Protein AF-T0ZG13-F1 (afdb_monomer)

Sequence (197 aa):
MYISGLGYWKVLVNGHAVGPGVLYSTMYDYSKAVPYQSFDVTSLLRKGKRNVVSIALGNGWYNIMERDVWGFQNAFWRAWPRARMNLRLQTPGGKTKWLVTNNTWQAADGPRLADGVYNGEVYDAALKIHGWNNPDRAMASLAHAKIVKAPPGRLTSQLMPPCEVVQRLAPVSITEPQPHVFVVKFPQNMSGWVTLT

Solvent-accessible surface area (backbone atoms only — not comparable to full-atom values): 12230 Å² total; per-residue (Å²): 61,38,41,27,45,45,9,20,40,50,46,28,36,52,62,40,71,62,73,83,52,47,72,40,41,74,82,68,63,39,62,61,40,34,59,27,48,76,45,91,53,72,91,56,57,54,86,99,52,74,73,32,77,32,76,50,73,38,25,32,67,38,35,40,81,57,93,51,98,85,44,53,53,72,38,90,66,45,48,81,56,49,73,48,40,43,33,74,43,74,44,97,86,70,53,73,48,75,53,63,70,53,58,87,40,68,44,76,89,56,27,62,78,43,59,38,86,87,81,45,74,43,74,44,79,88,50,56,70,63,36,68,36,36,50,90,40,80,52,81,90,59,51,61,32,80,87,74,86,78,56,78,19,46,82,39,78,59,83,72,79,71,50,60,89,87,77,86,81,72,69,75,46,75,47,66,92,44,95,96,42,76,49,76,39,58,91,62,92,83,88,87,82,86,87,87,132

pLDDT: mean 94.45, std 3.73, range [80.44, 98.5]

Organism: NCBI:txid410659

Nearest PDB structures (foldseek):
  6i60-assembly1_A  TM=9.489E-01  e=2.576E-11  Dictyoglomus thermophilum H-6-12
  6i60-assembly2_B  TM=9.294E-01  e=1.703E-11  Dictyoglomus thermophilum H-6-12
  3w5n-assembly1_A  TM=9.005E-01  e=1.924E-10  Streptomyces avermitilis MA-4680 = NBRC 14893
  6gsz-assembly1_A  TM=8.372E-01  e=2.462E-07  Aspergillus terreus

Secondary structure (DSSP, 8-state):
-EEEEESEEEEEETTEESSS-BSB-----TTTEEEEEE---GGG--TTS---EEEEEE-TTTS--S--TT-GGG-TT--S-EEEEEEEEE-TTS-EEEEE-STTSEE---SEEEEETTTEEEE-GGG--TTTT-TTS----PEEPPP-PPPSSEEEE--SPPB--------SEEEEEETTEEEEE-SS--SS-----

Mean predicted aligned error: 3.93 Å

Structure (mmCIF, N/CA/C/O backbone):
data_AF-T0ZG13-F1
#
_entry.id   AF-T0ZG13-F1
#
loop_
_atom_site.group_PDB
_atom_site.id
_atom_site.type_symbol
_atom_site.label_atom_id
_atom_site.label_alt_id
_atom_site.label_comp_id
_atom_site.label_asym_id
_atom_site.label_entity_id
_atom_site.label_seq_id
_atom_site.pdbx_PDB_ins_code
_atom_site.Cartn_x
_atom_site.Cartn_y
_atom_site.Cartn_z
_atom_site.occupancy
_atom_site.B_iso_or_equiv
_atom_site.auth_seq_id
_atom_site.auth_comp_id
_atom_site.auth_asym_id
_atom_site.auth_atom_id
_atom_site.pdbx_PDB_model_num
ATOM 1 N N . MET A 1 1 ? -11.496 7.695 7.665 1.00 97.69 1 MET A N 1
ATOM 2 C CA . MET A 1 1 ? -10.378 6.816 8.073 1.00 97.69 1 MET A CA 1
ATOM 3 C C . MET A 1 1 ? -9.111 7.644 8.109 1.00 97.69 1 MET A C 1
ATOM 5 O O . MET A 1 1 ? -8.906 8.389 7.169 1.00 97.69 1 MET A O 1
ATOM 9 N N . TYR A 1 2 ? -8.289 7.515 9.146 1.00 97.75 2 TYR A N 1
ATOM 10 C CA . TYR A 1 2 ? -6.952 8.107 9.233 1.00 97.75 2 TYR A CA 1
ATOM 11 C C . TYR A 1 2 ? -5.943 6.972 9.358 1.00 97.75 2 TYR A C 1
ATOM 13 O O . TYR A 1 2 ? -6.113 6.129 10.237 1.00 97.75 2 TYR A O 1
ATOM 21 N N . ILE A 1 3 ? -4.930 6.918 8.498 1.00 97.50 3 ILE A N 1
ATOM 22 C CA . ILE A 1 3 ? -3.961 5.820 8.476 1.00 97.50 3 ILE A CA 1
ATOM 23 C C . ILE A 1 3 ? -2.544 6.334 8.243 1.00 97.50 3 ILE A C 1
ATOM 25 O O . ILE A 1 3 ? -2.307 7.191 7.397 1.00 97.50 3 ILE A O 1
ATOM 29 N N . SER A 1 4 ? -1.607 5.781 9.004 1.00 96.94 4 SER A N 1
ATOM 30 C CA . SER A 1 4 ? -0.170 5.914 8.806 1.00 96.94 4 SER A CA 1
ATOM 31 C C . SER A 1 4 ? 0.427 4.513 8.792 1.00 96.94 4 SER A C 1
ATOM 33 O O . SER A 1 4 ? 0.433 3.835 9.820 1.00 96.94 4 SER A O 1
ATOM 35 N N . GLY A 1 5 ? 0.860 4.052 7.621 1.00 96.06 5 GLY A N 1
ATOM 36 C CA . GLY A 1 5 ? 1.714 2.876 7.491 1.00 96.06 5 GLY A CA 1
ATOM 37 C C . GLY A 1 5 ? 3.155 3.328 7.292 1.00 96.06 5 GLY A C 1
ATOM 38 O O . GLY A 1 5 ? 3.415 4.202 6.466 1.00 96.06 5 GLY A O 1
ATOM 39 N N . LEU A 1 6 ? 4.078 2.763 8.064 1.00 95.94 6 LEU A N 1
ATOM 40 C CA . LEU A 1 6 ? 5.503 3.036 7.936 1.00 95.94 6 LEU A CA 1
ATOM 41 C C . LEU A 1 6 ? 6.124 1.961 7.058 1.00 95.94 6 LEU A C 1
ATOM 43 O O . LEU A 1 6 ? 6.105 0.780 7.413 1.00 95.94 6 LEU A O 1
ATOM 47 N N . GLY A 1 7 ? 6.628 2.414 5.916 1.00 94.69 7 GLY A N 1
ATOM 48 C CA . GLY A 1 7 ? 7.002 1.598 4.773 1.00 94.69 7 GLY A CA 1
ATOM 49 C C . GLY A 1 7 ? 6.020 1.827 3.636 1.00 94.69 7 GLY A C 1
ATOM 50 O O . GLY A 1 7 ? 5.410 2.900 3.540 1.00 94.69 7 GLY A O 1
ATOM 51 N N . TYR A 1 8 ? 5.850 0.812 2.793 1.00 95.31 8 TYR A N 1
ATOM 52 C CA . TYR A 1 8 ? 4.721 0.796 1.877 1.00 95.31 8 TYR A CA 1
ATOM 53 C C . TYR A 1 8 ? 3.498 0.161 2.528 1.00 95.31 8 TYR A C 1
ATOM 55 O O . TYR A 1 8 ? 3.615 -0.718 3.378 1.00 95.31 8 TYR A O 1
ATOM 63 N N . TRP A 1 9 ? 2.305 0.617 2.167 1.00 95.94 9 TRP A N 1
ATOM 64 C CA . TRP A 1 9 ? 1.068 0.106 2.723 1.00 95.94 9 TRP A CA 1
ATOM 65 C C . TRP A 1 9 ? -0.093 0.190 1.740 1.00 95.94 9 TRP A C 1
ATOM 67 O O . TRP A 1 9 ? -0.165 1.052 0.864 1.00 95.94 9 TRP A O 1
ATOM 77 N N . LYS A 1 10 ? -1.043 -0.726 1.923 1.00 96.31 10 LYS A N 1
ATOM 78 C CA . LYS A 1 10 ? -2.338 -0.726 1.245 1.00 96.31 10 LYS A CA 1
ATOM 79 C C . LYS A 1 10 ? -3.414 -1.095 2.249 1.00 96.31 10 LYS A C 1
ATOM 81 O O . LYS A 1 10 ? -3.320 -2.136 2.893 1.00 96.31 10 LYS A O 1
ATOM 86 N N . VAL A 1 11 ? -4.443 -0.263 2.368 1.00 97.62 11 VAL A N 1
ATOM 87 C CA . VAL A 1 11 ? -5.611 -0.565 3.202 1.00 97.62 11 VAL A CA 1
ATOM 88 C C . VAL A 1 11 ? -6.805 -0.915 2.331 1.00 97.62 11 VAL A C 1
ATOM 90 O O . VAL A 1 11 ? -7.043 -0.295 1.293 1.00 97.62 11 VAL A O 1
ATOM 93 N N . LEU A 1 12 ? -7.532 -1.946 2.748 1.00 98.12 12 LEU A N 1
ATOM 94 C CA . LEU A 1 12 ? -8.761 -2.387 2.116 1.00 98.12 12 LEU A CA 1
ATOM 95 C C . LEU A 1 12 ? -9.910 -2.342 3.117 1.00 98.12 12 LEU A C 1
ATOM 97 O O . LEU A 1 12 ? -9.740 -2.689 4.286 1.00 98.12 12 LEU A O 1
ATOM 101 N N . VAL A 1 13 ? -11.089 -1.967 2.635 1.00 98.31 13 VAL A N 1
ATOM 102 C CA . VAL A 1 13 ? -12.357 -2.097 3.354 1.00 98.31 13 VAL A CA 1
ATOM 103 C C . VAL A 1 13 ? -13.244 -3.019 2.535 1.00 98.31 13 VAL A C 1
ATOM 105 O O . VAL A 1 13 ? -13.557 -2.730 1.383 1.00 98.31 13 VAL A O 1
ATOM 108 N N . ASN A 1 14 ? -13.621 -4.153 3.119 1.00 97.50 14 ASN A N 1
ATOM 109 C CA . ASN A 1 14 ? -14.440 -5.178 2.471 1.00 97.50 14 ASN A CA 1
ATOM 110 C C . ASN A 1 14 ? -13.905 -5.629 1.095 1.00 97.50 14 ASN A C 1
ATOM 112 O O . ASN A 1 14 ? -14.681 -5.876 0.177 1.00 97.50 14 ASN A O 1
ATOM 116 N N . GLY A 1 15 ? -12.579 -5.699 0.947 1.00 96.75 15 GLY A N 1
ATOM 117 C CA . GLY A 1 15 ? -11.904 -6.123 -0.284 1.00 96.75 15 GLY A CA 1
ATOM 118 C C . GLY A 1 15 ? -11.647 -4.995 -1.285 1.00 96.75 15 GLY A C 1
ATOM 119 O O . GLY A 1 15 ? -10.880 -5.187 -2.225 1.00 96.75 15 GLY A O 1
ATOM 120 N N . HIS A 1 16 ? -12.207 -3.806 -1.059 1.00 97.50 16 HIS A N 1
ATOM 121 C CA . HI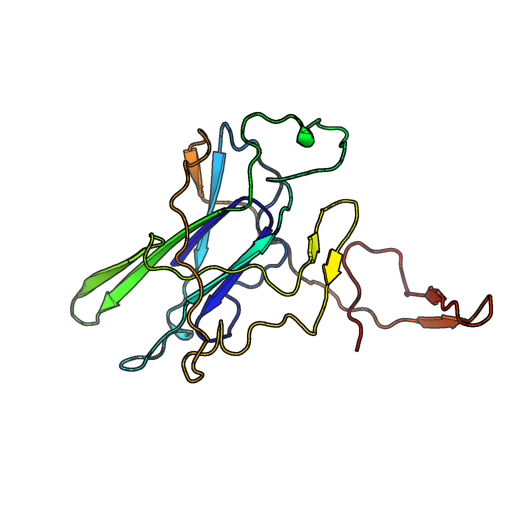S A 1 16 ? -11.990 -2.634 -1.900 1.00 97.50 16 HIS A CA 1
ATOM 122 C C . HIS A 1 16 ? -10.816 -1.811 -1.375 1.00 97.50 16 HIS A C 1
ATOM 124 O O . HIS A 1 16 ? -10.745 -1.523 -0.181 1.00 97.50 16 HIS A O 1
ATOM 130 N N . ALA A 1 17 ? -9.893 -1.435 -2.261 1.00 96.69 17 ALA A N 1
ATOM 131 C CA . ALA A 1 17 ? -8.792 -0.545 -1.908 1.00 96.69 17 ALA A CA 1
ATOM 132 C C . ALA A 1 17 ? -9.327 0.832 -1.487 1.00 96.69 17 ALA A C 1
ATOM 134 O O . ALA A 1 17 ? -10.284 1.341 -2.069 1.00 96.69 17 ALA A O 1
ATOM 135 N N . VAL A 1 18 ? -8.706 1.421 -0.469 1.00 97.19 18 VAL A N 1
ATOM 136 C CA . VAL A 1 18 ? -9.013 2.779 -0.016 1.00 97.19 18 VAL A CA 1
ATOM 137 C C . VAL A 1 18 ? -8.046 3.759 -0.670 1.00 97.19 18 VAL A C 1
ATOM 139 O O . VAL A 1 18 ? -6.832 3.595 -0.558 1.00 97.19 18 VAL A O 1
ATOM 142 N N . GLY A 1 19 ? -8.598 4.803 -1.286 1.00 93.88 19 GLY A N 1
ATOM 143 C CA . GLY A 1 19 ? -7.829 5.808 -2.015 1.00 93.88 19 GLY A CA 1
ATOM 144 C C . GLY A 1 19 ? -7.422 5.351 -3.425 1.00 93.88 19 GLY A C 1
ATOM 145 O O . GLY A 1 19 ? -7.473 4.158 -3.729 1.00 93.88 19 GLY A O 1
ATOM 146 N N . PRO A 1 20 ? -7.043 6.296 -4.303 1.00 91.75 20 PRO A N 1
ATOM 147 C CA . PRO A 1 20 ? -6.655 5.999 -5.685 1.00 91.75 20 PRO A CA 1
ATOM 148 C C . PRO A 1 20 ? -5.185 5.575 -5.822 1.00 91.75 20 PRO A C 1
ATOM 150 O O . PRO A 1 20 ? -4.782 5.047 -6.856 1.00 91.75 20 PRO A O 1
ATOM 153 N N . GLY A 1 21 ? -4.376 5.820 -4.789 1.00 93.25 21 GLY A N 1
ATOM 154 C CA . GLY A 1 21 ? -2.933 5.725 -4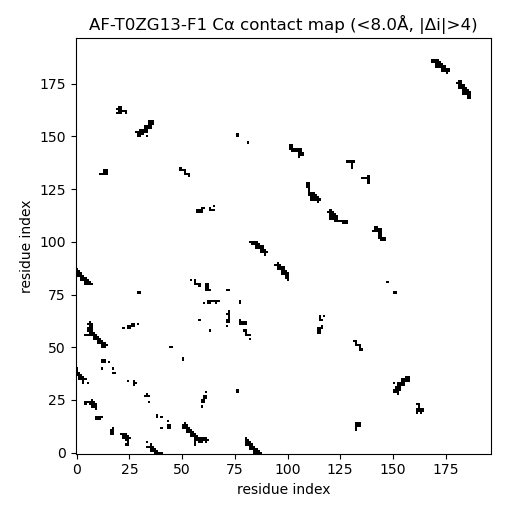.888 1.00 93.25 21 GLY A CA 1
ATOM 155 C C . GLY A 1 21 ? -2.347 4.326 -4.763 1.00 93.25 21 GLY A C 1
ATOM 156 O O . GLY A 1 21 ? -2.961 3.352 -4.321 1.00 93.25 21 GLY A O 1
ATOM 157 N N . VAL A 1 22 ? -1.077 4.279 -5.122 1.00 94.69 22 VAL A N 1
ATOM 158 C CA . VAL A 1 22 ? -0.153 3.159 -5.030 1.00 94.69 22 VAL A CA 1
ATOM 159 C C . VAL A 1 22 ? 1.120 3.642 -4.339 1.00 94.69 22 VAL A C 1
ATOM 161 O O . VAL A 1 22 ? 1.408 4.836 -4.329 1.00 94.69 22 VAL A O 1
ATOM 164 N N . LEU A 1 23 ? 1.883 2.720 -3.745 1.00 93.12 23 LEU A N 1
ATOM 165 C CA . LEU A 1 23 ? 3.162 3.035 -3.089 1.00 93.12 23 LEU A CA 1
ATOM 166 C C . LEU A 1 23 ? 3.071 4.148 -2.024 1.00 93.12 23 LEU A C 1
ATOM 168 O O . LEU A 1 23 ? 3.997 4.932 -1.828 1.00 93.12 23 LEU A O 1
ATOM 172 N N . TYR A 1 24 ? 1.957 4.208 -1.295 1.00 92.38 24 TYR A N 1
ATOM 173 C CA . TYR A 1 24 ? 1.901 4.945 -0.034 1.00 92.38 24 TYR A CA 1
ATOM 174 C C . TYR A 1 24 ? 2.850 4.285 0.964 1.00 92.38 24 TYR A C 1
ATOM 176 O O . TYR A 1 24 ? 2.744 3.082 1.108 1.00 92.38 24 TYR A O 1
ATOM 184 N N . SER A 1 25 ? 3.746 4.919 1.715 1.00 80.44 25 SER A N 1
ATOM 185 C CA . SER A 1 25 ? 4.157 6.321 1.810 1.00 80.44 25 SER A CA 1
ATOM 186 C C . SER A 1 25 ? 5.457 6.581 1.034 1.00 80.44 25 SER A C 1
ATOM 188 O O . SER A 1 25 ? 6.227 5.665 0.763 1.00 80.44 25 SER A O 1
ATOM 190 N N . THR A 1 26 ? 5.752 7.844 0.736 1.00 81.88 26 THR A N 1
ATOM 191 C CA . THR A 1 26 ? 7.049 8.255 0.181 1.00 81.88 26 THR A CA 1
ATOM 192 C C . THR A 1 26 ? 8.146 8.300 1.253 1.00 81.88 26 THR A C 1
ATOM 194 O O . THR A 1 26 ? 7.943 7.900 2.403 1.00 81.88 26 THR A O 1
ATOM 197 N N . MET A 1 27 ? 9.337 8.743 0.856 1.00 88.50 27 MET A N 1
ATOM 198 C CA . MET A 1 27 ? 10.511 8.889 1.711 1.00 88.50 27 MET A CA 1
ATOM 199 C C . MET A 1 27 ? 10.329 10.025 2.732 1.00 88.50 27 MET A C 1
ATOM 201 O O . MET A 1 27 ? 10.058 11.163 2.354 1.00 88.50 27 MET A O 1
ATOM 205 N N . TYR A 1 28 ? 10.521 9.725 4.020 1.00 90.50 28 TYR A N 1
ATOM 206 C CA . TYR A 1 28 ? 10.473 10.691 5.123 1.00 90.50 28 TYR A CA 1
ATOM 207 C C . TYR A 1 28 ? 11.625 10.459 6.103 1.00 90.50 28 TYR A C 1
ATOM 209 O O . TYR A 1 28 ? 12.059 9.328 6.310 1.00 90.50 28 TYR A O 1
ATOM 217 N N . ASP A 1 29 ? 12.058 11.524 6.779 1.00 92.75 29 ASP A N 1
ATOM 218 C CA . ASP A 1 29 ? 12.816 11.407 8.025 1.00 92.75 29 ASP A CA 1
ATOM 219 C C . ASP A 1 29 ? 11.833 11.159 9.179 1.00 92.75 29 ASP A C 1
ATOM 221 O O . ASP A 1 29 ? 11.251 12.090 9.753 1.00 92.75 29 ASP A O 1
ATOM 225 N N . TYR A 1 30 ? 11.649 9.882 9.518 1.00 94.81 30 TYR A N 1
ATOM 226 C CA . TYR A 1 30 ? 10.704 9.443 10.548 1.00 94.81 30 TYR A CA 1
ATOM 227 C C . TYR A 1 30 ? 11.101 9.876 11.964 1.00 94.81 30 TYR A C 1
ATOM 229 O O . TYR A 1 30 ? 10.316 9.701 12.900 1.00 94.81 30 TYR A O 1
ATOM 237 N N . SER A 1 31 ? 12.283 10.479 12.148 1.00 95.31 31 SER A N 1
ATOM 238 C CA . SER A 1 31 ? 12.617 11.152 13.403 1.00 95.31 31 SER A CA 1
ATOM 239 C C . SER A 1 31 ? 11.933 12.504 13.580 1.00 95.31 31 SER A C 1
ATOM 241 O O . SER A 1 31 ? 11.772 12.962 14.710 1.00 95.31 31 SER A O 1
ATOM 243 N N . LYS A 1 32 ? 11.493 13.125 12.480 1.00 95.31 32 LYS A N 1
ATOM 244 C CA . LYS A 1 32 ? 10.873 14.455 12.468 1.00 95.31 32 LYS A CA 1
ATOM 245 C C . LYS A 1 32 ? 9.383 14.377 12.178 1.00 95.31 32 LYS A C 1
ATOM 247 O O . LYS A 1 32 ? 8.587 14.971 12.906 1.00 95.31 32 LYS A O 1
ATOM 252 N N . ALA A 1 33 ? 9.002 13.621 11.150 1.00 95.06 33 ALA A N 1
ATOM 253 C CA . ALA A 1 33 ? 7.627 13.550 10.675 1.00 95.06 33 ALA A CA 1
ATOM 254 C C . ALA A 1 33 ? 7.213 12.116 10.340 1.00 95.06 33 ALA A C 1
ATOM 256 O O . ALA A 1 33 ? 7.942 11.365 9.702 1.00 95.06 33 ALA A O 1
ATOM 257 N N . VAL A 1 34 ? 6.000 11.768 10.749 1.00 95.81 34 VAL A N 1
ATOM 258 C CA . VAL A 1 34 ? 5.350 10.492 10.477 1.00 95.81 34 VAL A CA 1
ATOM 259 C C . VAL A 1 34 ? 4.087 10.799 9.675 1.00 95.81 34 VAL A C 1
ATOM 261 O O . VAL A 1 34 ? 3.118 11.302 10.248 1.00 95.81 34 VAL A O 1
ATOM 264 N N . PRO A 1 35 ? 4.082 10.577 8.353 1.00 95.12 35 PRO A N 1
ATOM 265 C CA . PRO A 1 35 ? 2.959 10.961 7.510 1.00 95.12 35 PRO A CA 1
ATOM 266 C C . PRO A 1 35 ? 1.736 10.085 7.787 1.00 95.12 35 PRO A C 1
ATOM 268 O O . PRO A 1 35 ? 1.841 8.865 7.938 1.00 95.12 35 PRO A O 1
ATOM 271 N N . TYR A 1 36 ? 0.559 10.698 7.810 1.00 95.88 36 TYR A N 1
ATOM 272 C CA . TYR A 1 36 ? -0.715 9.992 7.732 1.00 95.88 36 TYR A CA 1
ATOM 273 C C . TYR A 1 36 ? -1.584 10.576 6.625 1.00 95.88 36 TYR A C 1
ATOM 275 O O . TYR A 1 36 ? -1.446 11.740 6.250 1.00 95.88 36 TYR A O 1
ATOM 283 N N . GLN A 1 37 ? -2.520 9.768 6.144 1.00 95.62 37 GLN A N 1
ATOM 284 C CA . GLN A 1 37 ? -3.537 10.182 5.189 1.00 95.62 37 GLN A CA 1
ATOM 285 C C . GLN A 1 37 ? -4.935 9.949 5.739 1.00 95.62 37 GLN A C 1
ATOM 287 O O . GLN A 1 37 ? -5.156 9.090 6.600 1.00 95.62 37 GLN A O 1
ATOM 292 N N . SER A 1 38 ? -5.881 10.732 5.229 1.00 95.69 38 SER A N 1
ATOM 293 C CA . SER A 1 38 ? -7.289 10.639 5.580 1.00 95.69 38 SER A CA 1
ATOM 294 C C . SER A 1 38 ? -8.141 10.324 4.360 1.00 95.69 38 SER A C 1
ATOM 296 O O . SER A 1 38 ? -8.041 11.008 3.348 1.00 95.69 38 SER A O 1
ATOM 298 N N . PHE A 1 39 ? -9.027 9.344 4.492 1.00 96.69 39 PHE A N 1
ATOM 299 C CA . PHE A 1 39 ? -9.942 8.928 3.433 1.00 96.69 39 PHE A CA 1
ATOM 300 C C . PHE A 1 39 ? -11.375 8.876 3.943 1.00 96.69 39 PHE A C 1
ATOM 302 O O . PHE A 1 39 ? -11.623 8.393 5.057 1.00 96.69 39 PHE A O 1
ATOM 309 N N . ASP A 1 40 ? -12.322 9.311 3.116 1.00 97.25 40 ASP A N 1
ATOM 310 C CA . ASP A 1 40 ? -13.718 8.933 3.294 1.00 97.25 40 ASP A CA 1
ATOM 311 C C . ASP A 1 40 ? -13.898 7.483 2.823 1.00 97.25 40 ASP A C 1
ATOM 313 O O . ASP A 1 40 ? -13.519 7.117 1.715 1.00 97.25 40 ASP A O 1
ATOM 317 N N . VAL A 1 41 ? -14.433 6.640 3.704 1.00 97.75 41 VAL A N 1
ATOM 318 C CA . VAL A 1 41 ? -14.692 5.215 3.438 1.00 97.75 41 VAL A CA 1
ATOM 319 C C . VAL A 1 41 ? -16.169 4.870 3.614 1.00 97.75 41 VAL A C 1
ATOM 321 O O . VAL A 1 41 ? -16.521 3.698 3.710 1.00 97.75 41 VAL A O 1
ATOM 324 N N . THR A 1 42 ? -17.039 5.880 3.689 1.00 96.44 42 THR A N 1
ATOM 325 C CA . THR A 1 42 ? -18.469 5.720 3.979 1.00 96.44 42 THR A CA 1
ATOM 326 C C . THR A 1 42 ? -19.140 4.768 2.992 1.00 96.44 42 THR A C 1
ATOM 328 O O . THR A 1 42 ? -19.845 3.854 3.415 1.00 96.44 42 THR A O 1
ATOM 331 N N . SER A 1 43 ? -18.858 4.918 1.695 1.00 96.44 43 SER A N 1
ATOM 332 C CA . SER A 1 43 ? -19.411 4.072 0.627 1.00 96.44 43 SER A CA 1
ATOM 333 C C . SER A 1 43 ? -18.881 2.634 0.627 1.00 96.44 43 SER A C 1
ATOM 335 O O . SER A 1 43 ? -19.497 1.759 0.026 1.00 96.44 43 SER A O 1
ATOM 337 N N . LEU A 1 44 ? -17.762 2.368 1.308 1.00 97.19 44 LEU A N 1
ATOM 338 C CA . LEU A 1 44 ? -17.157 1.035 1.381 1.00 97.19 44 LEU A CA 1
ATOM 339 C C . LEU A 1 44 ? -17.716 0.200 2.541 1.00 97.19 44 LEU A C 1
ATOM 341 O O . LEU A 1 44 ? -17.511 -1.015 2.585 1.00 97.19 44 LEU A O 1
ATOM 345 N N . LEU A 1 45 ? -18.401 0.835 3.496 1.00 96.19 45 LEU A N 1
ATOM 346 C CA . LEU A 1 45 ? -18.943 0.182 4.684 1.00 96.19 45 LEU A CA 1
ATOM 347 C C . LEU A 1 45 ? -20.341 -0.393 4.438 1.00 96.19 45 LEU A C 1
ATOM 349 O O . LEU A 1 45 ? -21.206 0.212 3.813 1.00 96.19 45 LEU A O 1
ATOM 353 N N . ARG A 1 46 ? -20.594 -1.562 5.026 1.00 94.94 46 ARG A N 1
ATOM 354 C CA . ARG A 1 46 ? -21.880 -2.262 4.978 1.00 94.94 46 ARG A CA 1
ATOM 355 C C . ARG A 1 46 ? -22.644 -2.027 6.276 1.00 94.94 46 ARG A C 1
ATOM 357 O O . ARG A 1 46 ? -22.244 -2.511 7.336 1.00 94.94 46 ARG A O 1
ATOM 364 N N . LYS A 1 47 ? -23.755 -1.294 6.214 1.00 90.88 47 LYS A N 1
ATOM 365 C CA . LYS A 1 47 ? -24.598 -1.014 7.387 1.00 90.88 47 LYS A CA 1
ATOM 366 C C . LYS A 1 47 ? -25.241 -2.301 7.921 1.00 90.88 47 LYS A C 1
ATOM 368 O O . LYS A 1 47 ? -25.787 -3.083 7.150 1.00 90.88 47 LYS A O 1
ATOM 373 N N . GLY A 1 48 ? -25.182 -2.509 9.239 1.00 89.31 48 GLY A N 1
ATOM 374 C CA . GLY A 1 48 ? -25.827 -3.644 9.921 1.00 89.31 48 GLY A CA 1
ATOM 375 C C . GLY A 1 48 ? -25.228 -5.023 9.616 1.00 89.31 48 GLY A C 1
ATOM 376 O O . GLY A 1 48 ? -25.775 -6.026 10.056 1.00 89.31 48 GLY A O 1
ATOM 377 N N . LYS A 1 49 ? -24.116 -5.085 8.875 1.00 93.88 49 LYS A N 1
ATOM 378 C CA . LYS A 1 49 ? -23.426 -6.326 8.509 1.00 93.88 49 LYS A CA 1
ATOM 379 C C . LYS A 1 49 ? -21.998 -6.325 9.046 1.00 93.88 49 LYS A C 1
ATOM 381 O O . LYS A 1 49 ? -21.459 -5.287 9.441 1.00 93.88 49 LYS A O 1
ATOM 386 N N . ARG A 1 50 ? -21.367 -7.500 9.028 1.00 93.69 50 ARG A N 1
ATOM 387 C CA . ARG A 1 50 ? -19.932 -7.630 9.289 1.00 93.69 50 ARG A CA 1
ATOM 388 C C . ARG A 1 50 ? -19.148 -6.818 8.256 1.00 93.69 50 ARG A C 1
ATOM 390 O O . ARG A 1 50 ? -19.466 -6.828 7.070 1.00 93.69 50 ARG A O 1
ATOM 397 N N . ASN A 1 51 ? -18.134 -6.107 8.735 1.00 95.81 51 ASN A N 1
ATOM 398 C CA . ASN A 1 51 ? -17.171 -5.388 7.914 1.00 95.81 51 ASN A CA 1
ATOM 399 C C . ASN A 1 51 ? -15.772 -5.903 8.240 1.00 95.81 51 ASN A C 1
ATOM 401 O O . ASN A 1 51 ? -15.513 -6.314 9.372 1.00 95.81 51 ASN A O 1
ATOM 405 N N . VAL A 1 52 ? -14.878 -5.848 7.260 1.00 96.31 52 VAL A N 1
ATOM 406 C CA . VAL A 1 52 ? -13.463 -6.185 7.420 1.00 96.31 52 VAL A CA 1
ATOM 407 C C . VAL A 1 52 ? -12.628 -5.005 6.941 1.00 96.31 52 VAL A C 1
ATOM 409 O O . VAL A 1 52 ? -12.871 -4.459 5.865 1.00 96.31 52 VAL A O 1
ATOM 412 N N . VAL A 1 53 ? -11.654 -4.610 7.759 1.00 97.62 53 VAL A N 1
ATOM 413 C CA . VAL A 1 53 ? -10.606 -3.656 7.393 1.00 97.62 53 VAL A CA 1
ATOM 414 C C . VAL A 1 53 ? -9.289 -4.407 7.454 1.00 97.62 53 VAL A C 1
ATOM 416 O O . VAL A 1 53 ? -8.981 -5.008 8.481 1.00 97.62 53 VAL A O 1
ATOM 419 N N . SER A 1 54 ? -8.519 -4.356 6.376 1.00 97.12 54 SER A N 1
ATOM 420 C CA . SER A 1 54 ? -7.263 -5.095 6.263 1.00 97.12 54 SER A CA 1
ATOM 421 C C . SER A 1 54 ? -6.157 -4.162 5.803 1.00 97.12 54 SER A C 1
ATOM 423 O O . SER A 1 54 ? -6.390 -3.294 4.965 1.00 97.12 54 SER A O 1
ATOM 425 N N . ILE A 1 55 ? -4.954 -4.331 6.347 1.00 97.62 55 ILE A N 1
ATOM 426 C CA . ILE A 1 55 ? -3.787 -3.511 6.017 1.00 97.62 55 ILE A CA 1
ATOM 427 C C . ILE A 1 55 ? -2.674 -4.460 5.577 1.00 97.62 55 ILE A C 1
ATOM 429 O O . ILE A 1 55 ? -2.276 -5.328 6.346 1.00 97.62 55 ILE A O 1
ATOM 433 N N . ALA A 1 56 ? -2.190 -4.295 4.350 1.00 96.81 56 ALA A N 1
ATOM 434 C CA . ALA A 1 56 ? -0.942 -4.892 3.895 1.00 96.81 56 ALA A CA 1
ATOM 435 C C . ALA A 1 56 ? 0.190 -3.884 4.101 1.00 96.81 56 ALA A C 1
ATOM 437 O O . ALA A 1 56 ? 0.001 -2.694 3.834 1.00 96.81 56 ALA A O 1
ATOM 438 N N . LEU A 1 57 ? 1.341 -4.363 4.564 1.00 97.00 57 LEU A N 1
ATOM 439 C CA . LEU A 1 57 ? 2.545 -3.573 4.798 1.00 97.00 57 LEU A CA 1
ATOM 440 C C . LEU A 1 57 ? 3.708 -4.171 3.999 1.00 97.00 57 LEU A C 1
ATOM 442 O O . LEU A 1 57 ? 3.775 -5.385 3.832 1.00 97.00 57 LEU A O 1
ATOM 446 N N . GLY A 1 58 ? 4.603 -3.312 3.532 1.00 96.00 58 GLY A N 1
ATOM 447 C CA . GLY A 1 58 ? 5.889 -3.650 2.928 1.00 96.00 58 GLY A CA 1
ATOM 448 C C . GLY A 1 58 ? 6.979 -2.735 3.479 1.00 96.00 58 GLY A C 1
ATOM 449 O O . GLY A 1 58 ? 6.686 -1.719 4.118 1.00 96.00 58 GLY A O 1
ATOM 450 N N . ASN A 1 59 ? 8.236 -3.080 3.237 1.00 95.38 59 ASN A N 1
ATOM 451 C CA . ASN A 1 59 ? 9.402 -2.374 3.764 1.00 95.38 59 ASN A CA 1
ATOM 452 C C . ASN A 1 59 ? 9.442 -0.904 3.339 1.00 95.38 59 ASN A C 1
ATOM 454 O O . ASN A 1 59 ? 9.626 -0.016 4.183 1.00 95.38 59 ASN A O 1
ATOM 458 N N . GLY A 1 60 ? 9.219 -0.645 2.046 1.00 93.75 60 GLY A N 1
ATOM 459 C CA . GLY A 1 60 ? 9.312 0.688 1.446 1.00 93.75 60 GLY A CA 1
ATOM 460 C C . GLY A 1 60 ? 10.569 1.450 1.887 1.00 93.75 60 GLY A C 1
ATOM 461 O O . GLY A 1 60 ? 11.609 0.862 2.169 1.00 93.75 60 GLY A O 1
ATOM 462 N N . TRP A 1 61 ? 10.461 2.773 2.015 1.00 93.06 61 TRP A N 1
ATOM 463 C CA . TRP A 1 61 ? 11.567 3.618 2.491 1.00 93.06 61 TRP A CA 1
ATOM 464 C C . TRP A 1 61 ? 11.798 3.556 4.012 1.00 93.06 61 TRP A C 1
ATOM 466 O O . TRP A 1 61 ? 12.750 4.146 4.513 1.00 93.06 61 TRP A O 1
ATOM 476 N N . TYR A 1 62 ? 10.917 2.895 4.772 1.00 95.06 62 TYR A N 1
ATOM 477 C CA . TYR A 1 62 ? 10.999 2.856 6.238 1.00 95.06 62 TYR A CA 1
ATOM 478 C C . TYR A 1 62 ? 11.923 1.756 6.757 1.00 95.06 62 TYR A C 1
ATOM 480 O O . TYR A 1 62 ? 12.565 1.928 7.792 1.00 95.06 62 TYR A O 1
ATOM 488 N N . ASN A 1 63 ? 11.973 0.630 6.048 1.00 94.81 63 ASN A N 1
ATOM 489 C CA . ASN A 1 63 ? 12.797 -0.516 6.399 1.00 94.81 63 ASN A CA 1
ATOM 490 C C . ASN A 1 63 ? 13.695 -0.923 5.229 1.00 94.81 63 ASN A C 1
ATOM 492 O O . ASN A 1 63 ? 13.681 -2.077 4.814 1.00 94.81 63 ASN A O 1
ATOM 496 N N . ILE A 1 64 ? 14.446 0.033 4.678 1.00 91.38 64 ILE A N 1
ATOM 497 C CA . ILE A 1 64 ? 15.437 -0.267 3.639 1.00 91.38 64 ILE A CA 1
ATOM 498 C C . ILE A 1 64 ? 16.492 -1.198 4.230 1.00 91.38 64 ILE A C 1
ATOM 500 O O . ILE A 1 64 ? 17.100 -0.890 5.257 1.00 91.38 64 ILE A O 1
ATOM 504 N N . MET A 1 65 ? 16.675 -2.346 3.586 1.00 85.38 65 MET A N 1
ATOM 505 C CA . MET A 1 65 ? 17.646 -3.357 4.000 1.00 85.38 65 MET A CA 1
ATOM 506 C C . MET A 1 65 ? 18.943 -3.232 3.195 1.00 85.38 65 MET A C 1
ATOM 508 O O . MET A 1 65 ? 20.005 -3.658 3.645 1.00 85.38 65 MET A O 1
ATOM 512 N N . GLU A 1 66 ? 18.861 -2.635 2.009 1.00 86.50 66 GLU A N 1
ATOM 513 C CA . GLU A 1 66 ? 19.963 -2.480 1.074 1.00 86.50 66 GLU A CA 1
ATOM 514 C C . GLU A 1 66 ? 20.819 -1.264 1.422 1.00 86.50 66 GLU A C 1
ATOM 516 O O . GLU A 1 66 ? 20.349 -0.276 1.977 1.00 86.50 66 GLU A O 1
ATOM 521 N N . ARG A 1 67 ? 22.095 -1.295 1.033 1.00 87.44 67 ARG A N 1
ATOM 522 C CA . ARG A 1 67 ? 22.921 -0.092 1.095 1.00 87.44 67 ARG A CA 1
ATOM 523 C C . ARG A 1 67 ? 22.411 0.910 0.066 1.00 87.44 67 ARG A C 1
ATOM 525 O O . ARG A 1 67 ? 22.555 0.682 -1.132 1.00 87.44 67 ARG A O 1
ATOM 532 N N . ASP A 1 68 ? 21.892 2.031 0.540 1.00 84.94 68 ASP A N 1
ATOM 533 C CA . ASP A 1 68 ? 21.487 3.142 -0.310 1.00 84.94 68 ASP A CA 1
ATOM 534 C C . ASP A 1 68 ? 22.416 4.359 -0.134 1.00 84.94 68 ASP A C 1
ATOM 536 O O . ASP A 1 68 ? 23.250 4.415 0.778 1.00 84.94 68 ASP A O 1
ATOM 540 N N . VAL A 1 69 ? 22.307 5.327 -1.050 1.00 86.38 69 VAL A N 1
ATOM 541 C CA . VAL A 1 69 ? 23.158 6.533 -1.084 1.00 86.38 69 VAL A CA 1
ATOM 542 C C . VAL A 1 69 ? 22.889 7.508 0.068 1.00 86.38 69 VAL A C 1
ATOM 544 O O . VAL A 1 69 ? 23.754 8.318 0.390 1.00 86.38 69 VAL A O 1
ATOM 547 N N . TRP A 1 70 ? 21.721 7.421 0.704 1.00 85.06 70 TRP A N 1
ATOM 548 C CA . TRP A 1 70 ? 21.305 8.219 1.860 1.00 85.06 70 TRP A CA 1
ATOM 549 C C . TRP A 1 70 ? 21.625 7.542 3.194 1.00 85.06 70 TRP A C 1
ATOM 551 O O . TRP A 1 70 ? 21.563 8.185 4.242 1.00 85.06 70 TRP A O 1
ATOM 561 N N . GLY A 1 71 ? 21.993 6.260 3.173 1.00 88.81 71 GLY A N 1
ATOM 562 C CA . GLY A 1 71 ? 22.370 5.515 4.366 1.00 88.81 71 GLY A CA 1
ATOM 563 C C . GLY A 1 71 ? 21.186 5.119 5.249 1.00 88.81 71 GLY A C 1
ATOM 564 O O . GLY A 1 71 ? 21.377 4.923 6.453 1.00 88.81 71 GLY A O 1
ATOM 565 N N . PHE A 1 72 ? 19.969 5.006 4.705 1.00 89.75 72 PHE A N 1
ATOM 566 C CA . PHE A 1 72 ? 18.782 4.692 5.505 1.00 89.75 72 PHE A CA 1
ATOM 567 C C . PHE A 1 72 ? 18.796 3.289 6.095 1.00 89.75 72 PHE A C 1
ATOM 569 O O . PHE A 1 72 ? 18.164 3.079 7.132 1.00 89.75 72 PHE A O 1
ATOM 576 N N . GLN A 1 73 ? 19.592 2.365 5.553 1.00 90.38 73 GLN A N 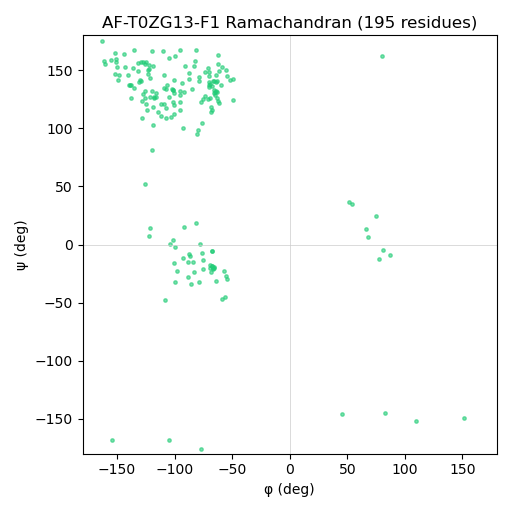1
ATOM 577 C CA . GLN A 1 73 ? 19.847 1.079 6.206 1.00 90.38 73 GLN A CA 1
ATOM 578 C C . GLN A 1 73 ? 20.383 1.228 7.644 1.00 90.38 73 GLN A C 1
ATOM 580 O O . GLN A 1 73 ? 20.136 0.370 8.496 1.00 90.38 73 GLN A O 1
ATOM 585 N N . ASN A 1 74 ? 21.059 2.349 7.930 1.00 93.44 74 ASN A N 1
ATOM 586 C CA . ASN A 1 74 ? 21.636 2.688 9.232 1.00 93.44 74 ASN A CA 1
ATOM 587 C C . ASN A 1 74 ? 20.792 3.699 10.029 1.00 93.44 74 ASN A C 1
ATOM 589 O O . ASN A 1 74 ? 21.217 4.144 11.097 1.00 93.44 74 ASN A O 1
ATOM 593 N N . ALA A 1 75 ? 19.616 4.101 9.537 1.00 93.56 75 ALA A N 1
ATOM 594 C CA . ALA A 1 75 ? 18.797 5.084 10.230 1.00 93.56 75 ALA A CA 1
ATOM 595 C C . ALA A 1 75 ? 18.286 4.531 11.571 1.00 93.56 75 ALA A C 1
ATOM 597 O O . ALA A 1 75 ? 17.688 3.461 11.638 1.00 93.56 75 ALA A O 1
ATOM 598 N N . PHE A 1 76 ? 18.451 5.289 12.657 1.00 94.69 76 PHE A N 1
ATOM 599 C CA . PHE A 1 76 ? 18.053 4.844 14.001 1.00 94.69 76 PHE A CA 1
ATOM 600 C C . PHE A 1 76 ? 16.533 4.668 14.177 1.00 94.69 76 PHE A C 1
ATOM 602 O O . PHE A 1 76 ? 16.084 4.013 15.116 1.00 94.69 76 PHE A O 1
ATOM 609 N N . TRP A 1 77 ? 15.728 5.285 13.307 1.00 94.00 77 TRP A N 1
ATOM 610 C CA . TRP A 1 77 ? 14.272 5.126 13.281 1.00 94.00 77 TRP A CA 1
ATOM 611 C C . TRP A 1 77 ? 13.813 3.922 12.449 1.00 94.00 77 TRP A C 1
ATOM 613 O O . TRP A 1 77 ? 12.623 3.585 12.498 1.00 94.00 77 TRP A O 1
ATOM 623 N N . ARG A 1 78 ? 14.728 3.289 11.697 1.00 95.06 78 ARG A N 1
ATOM 624 C CA . ARG A 1 78 ? 14.459 2.125 10.851 1.00 95.06 78 ARG A CA 1
ATOM 625 C C . ARG A 1 78 ? 14.006 0.961 11.718 1.00 95.06 78 ARG A C 1
ATOM 627 O O . ARG A 1 78 ? 14.636 0.631 12.723 1.00 95.06 78 ARG A O 1
ATOM 634 N N . ALA A 1 79 ? 12.916 0.321 11.322 1.00 95.62 79 ALA A N 1
ATOM 635 C CA . ALA A 1 79 ? 12.436 -0.885 11.972 1.00 95.62 79 ALA A CA 1
ATOM 636 C C . ALA A 1 79 ? 11.435 -1.617 11.072 1.00 95.62 79 ALA A C 1
ATOM 638 O O . ALA A 1 79 ? 11.024 -1.093 10.043 1.00 95.62 79 ALA A O 1
ATOM 639 N N . TRP A 1 80 ? 10.985 -2.800 11.498 1.00 95.50 80 TRP A N 1
ATOM 640 C CA . TRP A 1 80 ? 9.954 -3.554 10.780 1.00 95.50 80 TRP A CA 1
ATOM 641 C C . TRP A 1 80 ? 8.704 -2.708 10.491 1.00 95.50 80 TRP A C 1
ATOM 643 O O . TRP A 1 80 ? 8.301 -1.932 11.382 1.00 95.50 80 TRP A O 1
ATOM 653 N N . PRO A 1 81 ? 8.080 -2.879 9.304 1.00 95.88 81 PRO A N 1
ATOM 654 C CA . PRO A 1 81 ? 6.869 -2.167 8.920 1.00 95.88 81 PRO A CA 1
ATOM 655 C C . PRO A 1 81 ? 5.791 -2.228 9.994 1.00 95.88 81 PRO A C 1
ATOM 657 O O . PRO A 1 81 ? 5.609 -3.233 10.683 1.00 95.88 81 PRO A O 1
ATOM 660 N N . ARG A 1 82 ? 5.074 -1.121 10.160 1.00 96.50 82 ARG A N 1
ATOM 661 C CA . ARG A 1 82 ? 4.021 -0.988 11.175 1.00 96.50 82 ARG A CA 1
ATOM 662 C C . ARG A 1 82 ? 2.952 -0.022 10.719 1.00 96.50 82 ARG A C 1
ATOM 664 O O . ARG A 1 82 ? 3.221 0.856 9.907 1.00 96.50 82 ARG A O 1
ATOM 671 N N . ALA A 1 83 ? 1.759 -0.145 11.283 1.00 97.44 83 ALA A N 1
ATOM 672 C CA . ALA A 1 83 ? 0.656 0.749 10.972 1.00 97.44 83 ALA A CA 1
ATOM 673 C C . ALA A 1 83 ? -0.021 1.278 12.233 1.00 97.44 83 ALA A C 1
ATOM 675 O O . ALA A 1 83 ? -0.123 0.592 13.250 1.00 97.44 83 ALA A O 1
ATOM 676 N N . ARG A 1 84 ? -0.553 2.492 12.115 1.00 97.75 84 ARG A N 1
ATOM 677 C CA . ARG A 1 84 ? -1.546 3.060 13.018 1.00 97.75 84 ARG A CA 1
ATOM 678 C C . ARG A 1 84 ? -2.736 3.509 12.188 1.00 97.75 84 ARG A C 1
ATOM 680 O O . ARG A 1 84 ? -2.574 4.292 11.255 1.00 97.75 84 ARG A O 1
ATOM 687 N N . MET A 1 85 ? -3.929 3.038 12.533 1.00 98.19 85 MET A N 1
ATOM 688 C CA . MET A 1 85 ? -5.159 3.431 11.850 1.00 98.19 85 MET A CA 1
ATOM 689 C C . MET A 1 85 ? -6.260 3.728 12.859 1.00 98.19 85 MET A C 1
ATOM 691 O O . MET A 1 85 ? -6.480 2.958 13.792 1.00 98.19 85 MET A O 1
ATOM 695 N N . ASN A 1 86 ? -6.955 4.840 12.626 1.00 98.19 86 ASN A N 1
ATOM 696 C CA . ASN A 1 86 ? -8.146 5.251 13.350 1.00 98.19 86 ASN A CA 1
ATOM 697 C C . ASN A 1 86 ? -9.294 5.464 12.353 1.00 98.19 86 ASN A C 1
ATOM 699 O O . ASN A 1 86 ? -9.269 6.375 11.521 1.00 98.19 86 ASN A O 1
ATOM 703 N N . LEU A 1 87 ? -10.346 4.662 12.454 1.00 98.19 87 LEU A N 1
ATOM 704 C CA . LEU A 1 87 ? -11.567 4.814 11.675 1.00 98.19 87 LEU A CA 1
ATOM 705 C C . LEU A 1 87 ? -12.658 5.424 12.553 1.00 98.19 87 LEU A C 1
ATOM 707 O O . LEU A 1 87 ? -13.184 4.776 13.458 1.00 98.19 87 LEU A O 1
ATOM 711 N N . ARG A 1 88 ? -12.997 6.681 12.256 1.00 97.44 88 ARG A N 1
ATOM 712 C CA . ARG A 1 88 ? -14.133 7.391 12.841 1.00 97.44 88 ARG A CA 1
ATOM 713 C C . ARG A 1 88 ? -15.427 6.912 12.188 1.00 97.44 88 ARG A C 1
ATOM 715 O O . ARG A 1 88 ? -15.577 7.034 10.977 1.00 97.44 88 ARG A O 1
ATOM 722 N N . LEU A 1 89 ? -16.353 6.407 12.992 1.00 94.75 89 LEU A N 1
ATOM 723 C CA . LEU A 1 89 ? -17.683 5.976 12.575 1.00 94.75 89 LEU A CA 1
ATOM 724 C C . LEU A 1 89 ? -18.711 6.896 13.223 1.00 94.75 89 LEU A C 1
ATOM 726 O O . LEU A 1 89 ? -18.859 6.888 14.444 1.00 94.75 89 LEU A O 1
ATOM 730 N N . GLN A 1 90 ? -19.421 7.678 12.418 1.00 93.31 90 GLN A N 1
ATOM 731 C CA . GLN A 1 90 ? -20.503 8.530 12.896 1.00 93.31 90 GLN A CA 1
ATOM 732 C C . GLN A 1 90 ? -21.844 7.871 12.580 1.00 93.31 90 GLN A C 1
ATOM 734 O O . GLN A 1 90 ? -22.138 7.529 11.437 1.00 93.31 90 GLN A O 1
ATOM 739 N N . THR A 1 91 ? -22.645 7.647 13.615 1.00 84.62 91 THR A N 1
ATOM 740 C CA . THR A 1 91 ? -24.004 7.118 13.459 1.00 84.62 91 THR A CA 1
ATOM 741 C C . THR A 1 91 ? -24.983 8.245 13.113 1.00 84.62 91 THR A C 1
ATOM 743 O O . THR A 1 91 ? -24.711 9.396 13.464 1.00 84.62 91 THR A O 1
ATOM 746 N N . PRO A 1 92 ? -2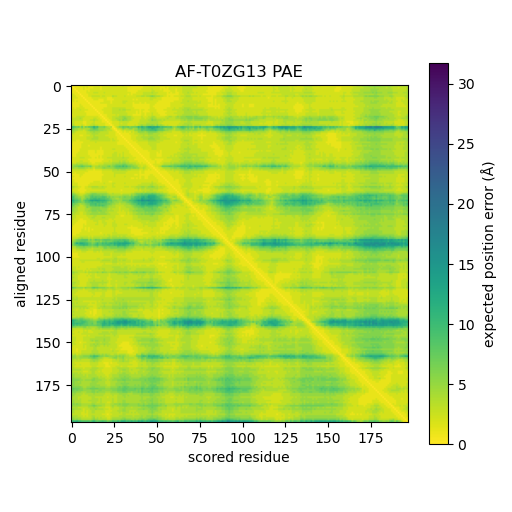6.145 7.946 12.496 1.00 85.00 92 PRO A N 1
ATOM 747 C CA . PRO A 1 92 ? -27.164 8.961 12.204 1.00 85.00 92 PRO A CA 1
ATOM 748 C C . PRO A 1 92 ? -27.619 9.762 13.434 1.00 85.00 92 PRO A C 1
ATOM 750 O O . PRO A 1 92 ? -27.926 10.938 13.317 1.00 85.00 92 PRO A O 1
ATOM 753 N N . GLY A 1 93 ? -27.591 9.159 14.629 1.00 86.81 93 GLY A N 1
ATOM 754 C CA . GLY A 1 93 ? -27.893 9.835 15.897 1.00 86.81 93 GLY A CA 1
ATOM 755 C C . GLY A 1 93 ? -26.730 10.640 16.493 1.00 86.81 93 GLY A C 1
ATOM 756 O O . GLY A 1 93 ? -26.705 10.857 17.699 1.00 86.81 93 GLY A O 1
ATOM 757 N N . GLY A 1 94 ? -25.705 10.989 15.707 1.00 89.69 94 GLY A N 1
ATOM 758 C CA . GLY A 1 94 ? -24.571 11.826 16.128 1.00 89.69 94 GLY A CA 1
ATOM 759 C C . GLY A 1 94 ? -23.498 11.130 16.977 1.00 89.69 94 GLY A C 1
ATOM 760 O O . GLY A 1 94 ? -22.394 11.656 17.121 1.00 89.69 94 GLY A O 1
ATOM 761 N N . LYS A 1 95 ? -23.752 9.920 17.501 1.00 93.19 95 LYS A N 1
ATOM 762 C CA . LYS A 1 95 ? -22.743 9.172 18.272 1.00 93.19 95 LYS A CA 1
ATOM 763 C C . LYS A 1 95 ? -21.558 8.801 17.383 1.00 93.19 95 LYS A C 1
ATOM 765 O O . LYS A 1 95 ? -21.748 8.228 16.306 1.00 93.19 95 LYS A O 1
ATOM 770 N N . THR A 1 96 ? -20.351 9.076 17.875 1.00 95.12 96 THR A N 1
ATOM 771 C CA . THR A 1 96 ? -19.088 8.696 17.234 1.00 95.12 96 THR A CA 1
ATOM 772 C C . THR A 1 96 ? -18.504 7.461 17.917 1.00 95.12 96 THR A C 1
ATOM 774 O O . THR A 1 96 ? -18.413 7.406 19.140 1.00 95.12 96 THR A O 1
ATOM 777 N N . LYS A 1 97 ? -18.084 6.477 17.122 1.00 94.06 97 LYS A N 1
ATOM 778 C CA . LYS A 1 97 ? -17.283 5.326 17.551 1.00 94.06 97 LYS A CA 1
ATOM 779 C C . LYS A 1 97 ? -15.952 5.329 16.812 1.00 94.06 97 LYS A C 1
ATOM 781 O O . LYS A 1 97 ? -15.864 5.828 15.691 1.00 94.06 97 LYS A O 1
ATOM 786 N N . TRP A 1 98 ? -14.938 4.737 17.426 1.00 96.31 98 TRP A N 1
ATOM 787 C CA . TRP A 1 98 ? -13.623 4.582 16.821 1.00 96.31 98 TRP A CA 1
ATOM 788 C C . TRP A 1 98 ? -13.258 3.109 16.741 1.00 96.31 98 TRP A C 1
ATOM 790 O O . TRP A 1 98 ? -13.297 2.403 17.745 1.00 96.31 98 TRP A O 1
ATOM 800 N N . LEU A 1 99 ? -12.888 2.664 15.545 1.00 96.88 99 LEU A N 1
ATOM 801 C CA . LEU A 1 99 ? -12.118 1.441 15.365 1.00 96.88 99 LEU A CA 1
ATOM 802 C C . LEU A 1 99 ? -10.648 1.848 15.268 1.00 96.88 99 LEU A C 1
ATOM 804 O O . LEU A 1 99 ? -10.293 2.656 14.411 1.00 96.88 99 LEU A O 1
ATOM 808 N N . VAL A 1 100 ? -9.811 1.314 16.151 1.00 98.12 100 VAL A N 1
ATOM 809 C CA . VAL A 1 100 ? -8.381 1.640 16.213 1.00 98.12 100 VAL A CA 1
ATOM 810 C C . VAL A 1 100 ? -7.539 0.380 16.073 1.00 98.12 100 VAL A C 1
ATOM 812 O O . VAL A 1 100 ? -7.961 -0.705 16.474 1.00 98.12 100 VAL A O 1
ATOM 815 N N . THR A 1 101 ? -6.341 0.516 15.511 1.00 98.25 101 THR A N 1
ATOM 816 C CA . THR A 1 101 ? -5.314 -0.535 15.558 1.00 98.25 101 THR A CA 1
ATOM 817 C C . THR A 1 101 ? -4.889 -0.797 16.998 1.00 98.25 101 THR A C 1
ATOM 819 O O . THR A 1 101 ? -4.496 0.136 17.701 1.00 98.25 101 THR A O 1
ATOM 822 N N . ASN A 1 102 ? -4.961 -2.053 17.431 1.00 97.25 102 ASN A N 1
ATOM 823 C CA . ASN A 1 102 ? -4.582 -2.518 18.766 1.00 97.25 102 ASN A CA 1
ATOM 824 C C . ASN A 1 102 ? -4.180 -4.013 18.707 1.00 97.25 102 ASN A C 1
ATOM 826 O O . ASN A 1 102 ? -4.022 -4.575 17.624 1.00 97.25 102 ASN A O 1
ATOM 830 N N . ASN A 1 103 ? -4.036 -4.666 19.860 1.00 96.31 103 ASN A N 1
ATOM 831 C CA . ASN A 1 103 ? -3.658 -6.079 19.967 1.00 96.31 103 ASN A CA 1
ATOM 832 C C . ASN A 1 103 ? -4.799 -7.078 19.682 1.00 96.31 103 ASN A C 1
ATOM 834 O O . ASN A 1 103 ? -4.560 -8.277 19.751 1.00 96.31 103 ASN A O 1
ATOM 838 N N . THR A 1 104 ? -6.019 -6.629 19.362 1.00 96.00 104 THR A N 1
ATO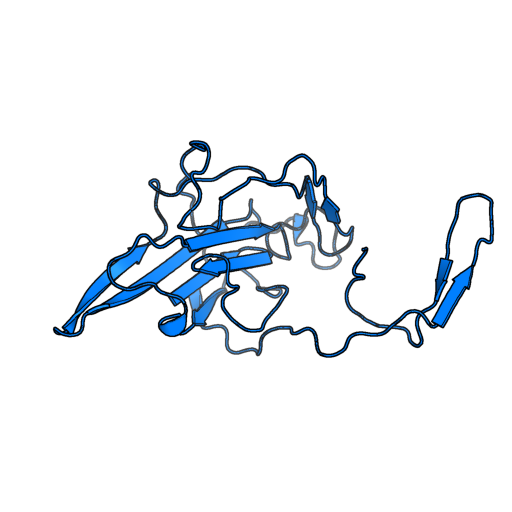M 839 C CA . THR A 1 104 ? -7.105 -7.514 18.896 1.00 96.00 104 THR A CA 1
ATOM 840 C C . THR A 1 104 ? -7.074 -7.708 17.382 1.00 96.00 104 THR A C 1
ATOM 842 O O . THR A 1 104 ? -7.852 -8.489 16.841 1.00 96.00 104 THR A O 1
ATOM 845 N N . TRP A 1 105 ? -6.220 -6.966 16.674 1.00 96.81 105 TRP A N 1
ATOM 846 C CA . TRP A 1 105 ? -5.980 -7.189 15.254 1.00 96.81 105 TRP A CA 1
ATOM 847 C C . TRP A 1 105 ? -5.226 -8.496 15.056 1.00 96.81 105 TRP A C 1
ATOM 849 O O . TRP A 1 105 ? -4.410 -8.883 15.886 1.00 96.81 105 TRP A O 1
ATOM 859 N N . GLN A 1 106 ? -5.484 -9.153 13.935 1.00 95.44 106 GLN A N 1
ATOM 860 C CA . GLN A 1 106 ? -4.782 -10.357 13.513 1.00 95.44 106 GLN A CA 1
ATOM 861 C C . GLN A 1 106 ? -3.729 -10.003 12.462 1.00 95.44 106 GLN A C 1
ATOM 863 O O . GLN A 1 106 ? -3.965 -9.139 11.617 1.00 95.44 106 GLN A O 1
ATOM 868 N N . ALA A 1 107 ? -2.571 -10.654 12.528 1.00 95.31 107 ALA A N 1
ATOM 869 C CA . ALA A 1 107 ? -1.442 -10.430 11.636 1.00 95.31 107 ALA A CA 1
ATOM 870 C C . ALA A 1 107 ? -0.772 -11.759 11.269 1.00 95.31 107 ALA A C 1
ATOM 872 O O . ALA A 1 107 ? -0.700 -12.681 12.082 1.00 95.31 107 ALA A O 1
ATOM 873 N N . ALA A 1 108 ? -0.274 -11.838 10.042 1.00 94.88 108 ALA A N 1
ATOM 874 C CA . ALA A 1 108 ? 0.538 -12.938 9.549 1.00 94.88 108 ALA A CA 1
ATOM 875 C C . ALA A 1 108 ? 1.412 -12.445 8.398 1.00 94.88 108 ALA A C 1
ATOM 877 O O . ALA A 1 108 ? 1.078 -11.445 7.750 1.00 94.88 108 ALA A O 1
ATOM 878 N N . ASP A 1 109 ? 2.488 -13.177 8.136 1.00 94.38 109 ASP A N 1
ATOM 879 C CA . ASP A 1 109 ? 3.248 -13.016 6.906 1.00 94.38 109 ASP A CA 1
ATOM 880 C C . ASP A 1 109 ? 2.392 -13.465 5.721 1.00 94.38 109 ASP A C 1
ATOM 882 O O . ASP A 1 109 ? 1.595 -14.402 5.808 1.00 94.38 109 ASP A O 1
ATOM 886 N N . GLY A 1 110 ? 2.508 -12.723 4.626 1.00 93.06 110 GLY A N 1
ATOM 887 C CA . GLY A 1 110 ? 1.720 -12.940 3.426 1.00 93.06 110 GLY A CA 1
ATOM 888 C C . GLY A 1 110 ? 2.521 -13.604 2.307 1.00 93.06 110 GLY A C 1
ATOM 889 O O . GLY A 1 110 ? 3.662 -14.011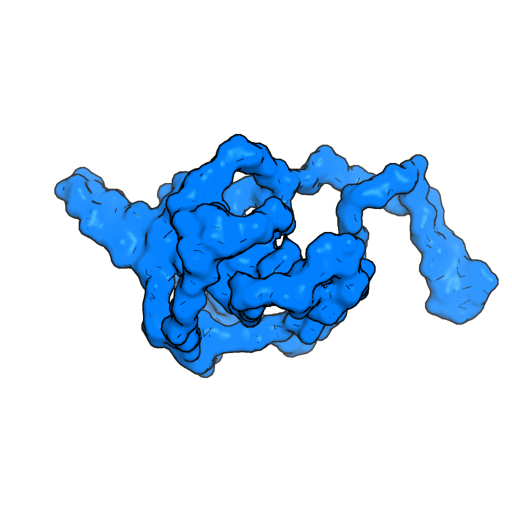 2.494 1.00 93.06 110 GLY A O 1
ATOM 890 N N . PRO A 1 111 ? 1.960 -13.625 1.091 1.00 95.81 111 PRO A N 1
ATOM 891 C CA . PRO A 1 111 ? 2.626 -14.179 -0.089 1.00 95.81 111 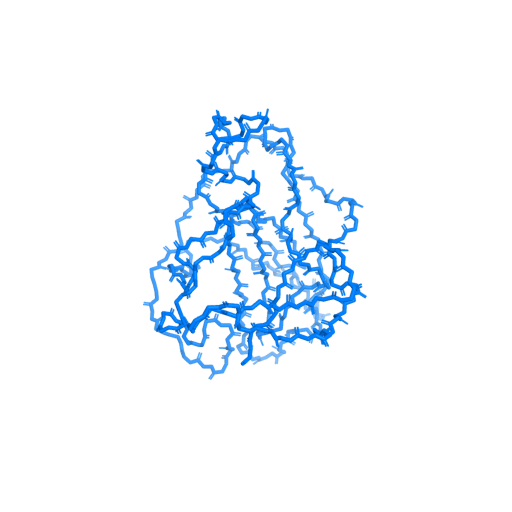PRO A CA 1
ATOM 892 C C . PRO A 1 111 ? 3.852 -13.387 -0.565 1.00 95.81 111 PRO A C 1
ATOM 894 O O . PRO A 1 111 ? 4.525 -13.800 -1.498 1.00 95.81 111 PRO A O 1
ATOM 897 N N . ARG A 1 112 ? 4.146 -12.234 0.038 1.00 95.88 112 ARG A N 1
ATOM 898 C CA . ARG A 1 112 ? 5.296 -11.393 -0.296 1.00 95.88 112 ARG A CA 1
ATOM 899 C C . ARG A 1 112 ? 6.460 -11.782 0.609 1.00 95.88 112 ARG A C 1
ATOM 901 O O . ARG A 1 112 ? 6.485 -11.387 1.769 1.00 95.88 112 ARG A O 1
ATOM 908 N N . LEU A 1 113 ? 7.378 -12.580 0.075 1.00 95.69 113 LEU A N 1
ATOM 909 C CA . LEU A 1 113 ? 8.520 -13.127 0.811 1.00 95.69 113 LEU A CA 1
ATOM 910 C C . LEU A 1 113 ? 9.643 -12.103 0.980 1.00 95.69 113 LEU A C 1
ATOM 912 O O . LEU A 1 113 ? 10.357 -12.117 1.978 1.00 95.69 113 LEU A O 1
ATOM 916 N N . ALA A 1 114 ? 9.792 -11.215 -0.002 1.00 95.00 114 ALA A N 1
ATOM 917 C CA . ALA A 1 114 ? 10.717 -10.098 0.050 1.00 95.00 114 ALA A CA 1
ATOM 918 C C . ALA A 1 114 ? 10.151 -8.916 -0.735 1.00 95.00 114 ALA A C 1
ATOM 920 O O . ALA A 1 114 ? 9.490 -9.097 -1.761 1.00 95.00 114 ALA A O 1
ATOM 921 N N . ASP A 1 115 ? 10.439 -7.709 -0.263 1.00 94.81 115 ASP A N 1
ATOM 922 C CA . ASP A 1 115 ? 10.207 -6.477 -1.000 1.00 94.81 115 ASP A CA 1
ATOM 923 C C . ASP A 1 115 ? 11.240 -5.422 -0.625 1.00 94.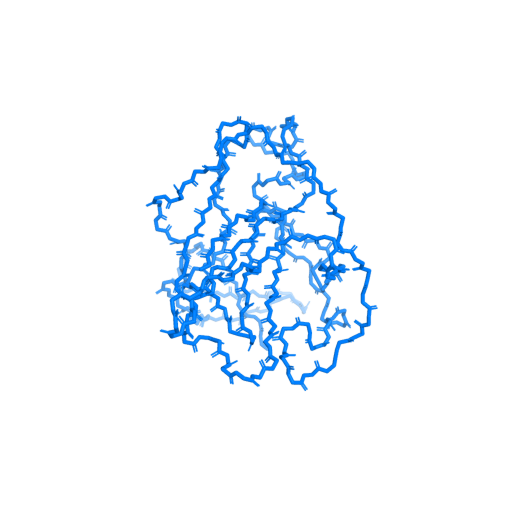81 115 ASP A C 1
ATOM 925 O O . ASP A 1 115 ? 11.593 -5.278 0.548 1.00 94.81 115 ASP A O 1
ATOM 929 N N . GLY A 1 116 ? 11.677 -4.664 -1.620 1.00 93.06 116 GLY A N 1
ATOM 930 C CA . GLY A 1 116 ? 12.500 -3.488 -1.423 1.00 93.06 116 GLY A CA 1
ATOM 931 C C . GLY A 1 116 ? 12.453 -2.574 -2.638 1.00 93.06 116 GLY A C 1
ATOM 932 O O . GLY A 1 116 ? 12.152 -2.973 -3.764 1.00 93.06 116 GLY A O 1
ATOM 933 N N . VAL A 1 117 ? 12.716 -1.292 -2.389 1.00 91.56 117 VAL A N 1
ATOM 934 C CA . VAL A 1 117 ? 12.580 -0.242 -3.408 1.00 91.56 117 VAL A CA 1
ATOM 935 C C . VAL A 1 117 ? 13.564 -0.453 -4.565 1.00 91.56 117 VAL A C 1
ATOM 937 O O . VAL A 1 117 ? 13.252 -0.116 -5.704 1.00 91.56 117 VAL A O 1
ATOM 940 N N . TYR A 1 118 ? 14.733 -1.030 -4.278 1.00 91.19 118 TYR A N 1
ATOM 941 C CA . TYR A 1 118 ? 15.813 -1.212 -5.249 1.00 91.19 118 TYR A CA 1
ATOM 942 C C . TYR A 1 118 ? 15.895 -2.624 -5.843 1.00 91.19 118 TYR A C 1
ATOM 944 O O . TYR A 1 118 ? 16.302 -2.774 -6.990 1.00 91.19 118 TYR A O 1
ATOM 952 N N . ASN A 1 119 ? 15.537 -3.657 -5.081 1.00 90.25 119 ASN A N 1
ATOM 953 C CA . ASN A 1 119 ? 15.709 -5.070 -5.450 1.00 90.25 119 ASN A CA 1
ATOM 954 C C . ASN A 1 119 ? 14.408 -5.759 -5.893 1.00 90.25 119 ASN A C 1
ATOM 956 O O . ASN A 1 119 ? 14.434 -6.938 -6.244 1.00 90.25 119 ASN A O 1
ATOM 960 N N . GLY A 1 120 ? 13.287 -5.036 -5.919 1.00 94.00 120 GLY A N 1
ATOM 961 C CA . GLY A 1 120 ? 12.017 -5.548 -6.414 1.00 94.00 120 GLY A CA 1
ATOM 962 C C . GLY A 1 120 ? 11.259 -6.367 -5.374 1.00 94.00 120 GLY A C 1
ATOM 963 O O . GLY A 1 120 ? 11.243 -6.040 -4.189 1.00 94.00 120 GLY A O 1
ATOM 964 N N . GLU A 1 121 ? 10.559 -7.399 -5.834 1.00 95.94 121 GLU A N 1
ATOM 965 C CA . GLU A 1 121 ? 9.627 -8.179 -5.023 1.00 95.94 121 GLU A CA 1
ATOM 966 C C . GLU A 1 121 ? 9.749 -9.670 -5.333 1.00 95.94 121 GLU A C 1
ATOM 968 O O . GLU A 1 121 ? 9.798 -10.068 -6.497 1.00 95.94 121 GLU A O 1
ATOM 973 N N . VAL A 1 122 ? 9.729 -10.493 -4.283 1.00 96.81 122 VAL A N 1
ATOM 974 C CA . VAL A 1 122 ? 9.573 -11.948 -4.382 1.00 96.81 122 VAL A CA 1
ATOM 975 C C . VAL A 1 122 ? 8.195 -12.316 -3.849 1.00 96.81 122 VAL A C 1
ATOM 977 O O . VAL A 1 122 ? 7.872 -12.035 -2.691 1.00 96.81 122 VAL A O 1
ATOM 980 N N . TYR A 1 123 ? 7.384 -12.951 -4.694 1.00 96.94 123 TYR A N 1
ATOM 981 C CA . TYR A 1 123 ? 5.995 -13.279 -4.390 1.00 96.94 123 TYR A CA 1
ATOM 982 C C . TYR A 1 123 ? 5.698 -14.761 -4.644 1.00 96.94 123 TYR A C 1
ATOM 984 O O . TYR A 1 123 ? 5.840 -15.237 -5.768 1.00 96.94 123 TYR A O 1
ATOM 992 N N . ASP A 1 124 ? 5.219 -15.465 -3.620 1.00 97.69 124 ASP A N 1
ATOM 993 C CA . ASP A 1 124 ? 4.722 -16.837 -3.708 1.00 97.69 124 ASP A CA 1
ATOM 994 C C . ASP A 1 124 ? 3.192 -16.863 -3.578 1.00 97.69 124 ASP A C 1
ATOM 996 O O . ASP A 1 124 ? 2.610 -16.661 -2.509 1.00 97.69 124 ASP A O 1
ATOM 1000 N N . ALA A 1 125 ? 2.515 -17.144 -4.692 1.00 95.69 125 ALA A N 1
ATOM 1001 C CA . ALA A 1 125 ? 1.061 -17.193 -4.743 1.00 95.69 125 ALA A CA 1
ATOM 1002 C C . ALA A 1 125 ? 0.443 -18.355 -3.943 1.00 95.69 125 ALA A C 1
ATOM 1004 O O . ALA A 1 125 ? -0.747 -18.267 -3.621 1.00 95.69 125 ALA A O 1
ATOM 1005 N N . ALA A 1 126 ? 1.208 -19.400 -3.606 1.00 95.94 126 ALA A N 1
ATOM 1006 C CA . ALA A 1 126 ? 0.735 -20.522 -2.795 1.00 95.94 126 ALA A CA 1
ATOM 1007 C C . ALA A 1 126 ? 0.460 -20.113 -1.338 1.00 95.94 126 ALA A C 1
ATOM 1009 O O . ALA A 1 126 ? -0.375 -20.715 -0.669 1.00 95.94 126 ALA A O 1
ATOM 1010 N N . LEU A 1 127 ? 1.095 -19.037 -0.866 1.00 95.31 127 LEU A N 1
ATOM 1011 C CA . LEU A 1 127 ? 0.965 -18.518 0.499 1.00 95.31 127 LEU A CA 1
ATOM 1012 C C . LEU A 1 127 ? -0.135 -17.450 0.642 1.00 95.31 127 LEU A C 1
ATOM 1014 O O . LEU A 1 127 ? -0.192 -16.710 1.627 1.00 95.31 127 LEU A O 1
ATOM 1018 N N . LYS A 1 128 ? -1.032 -17.325 -0.344 1.00 93.69 128 LYS A N 1
ATOM 1019 C CA . LYS A 1 128 ? -2.157 -16.384 -0.270 1.00 93.69 128 LYS A CA 1
ATOM 1020 C C . LYS A 1 128 ? -3.076 -16.723 0.906 1.00 93.69 128 LYS A C 1
ATOM 1022 O O . LYS A 1 128 ? -3.710 -17.773 0.950 1.00 93.69 128 LYS A O 1
ATOM 1027 N N . ILE A 1 129 ? -3.257 -15.761 1.808 1.00 92.69 129 ILE A N 1
ATOM 1028 C CA . ILE A 1 129 ? -4.208 -15.889 2.916 1.00 92.69 129 ILE A CA 1
ATOM 1029 C C . ILE A 1 129 ? -5.623 -15.676 2.380 1.00 92.69 129 ILE A C 1
ATOM 1031 O O . ILE A 1 129 ? -6.045 -14.557 2.093 1.00 92.69 129 ILE A O 1
ATOM 1035 N N . HIS A 1 130 ? -6.394 -16.745 2.227 1.00 91.75 130 HIS A N 1
ATOM 1036 C CA . HIS A 1 130 ? -7.762 -16.635 1.741 1.00 91.75 130 HIS A CA 1
ATOM 1037 C C . HIS A 1 130 ? -8.698 -15.970 2.762 1.00 91.75 130 HIS A C 1
ATOM 1039 O O . HIS A 1 130 ? -8.687 -16.284 3.947 1.00 91.75 130 HIS A O 1
ATOM 1045 N N . GLY A 1 131 ? -9.556 -15.065 2.282 1.00 92.38 131 GLY A N 1
ATOM 1046 C CA . GLY A 1 131 ? -10.594 -14.424 3.101 1.00 92.38 131 GLY A CA 1
ATOM 1047 C C . GLY A 1 131 ? -10.127 -13.254 3.972 1.00 92.38 131 GLY A C 1
ATOM 1048 O O . GLY A 1 131 ? -10.975 -12.573 4.537 1.00 92.38 131 GLY A O 1
ATOM 1049 N N . TRP A 1 132 ? -8.825 -12.947 4.018 1.00 93.31 132 TRP A N 1
ATOM 1050 C CA . TRP A 1 132 ? -8.251 -11.898 4.880 1.00 93.31 132 TRP A CA 1
ATOM 1051 C C . TRP A 1 132 ? -8.836 -10.491 4.695 1.00 93.31 132 TRP A C 1
ATOM 1053 O O . TRP A 1 132 ? -8.752 -9.653 5.591 1.00 93.31 132 TRP A O 1
ATOM 1063 N N . ASN A 1 133 ? -9.425 -10.221 3.532 1.00 94.81 133 ASN A N 1
ATOM 1064 C CA . ASN A 1 133 ? -10.066 -8.959 3.179 1.00 94.81 133 ASN A CA 1
ATOM 1065 C C . ASN A 1 133 ? -11.542 -9.119 2.778 1.00 94.81 133 ASN A C 1
ATOM 1067 O O . ASN A 1 133 ? -12.148 -8.148 2.334 1.00 94.81 133 ASN A O 1
ATOM 1071 N N . ASN A 1 134 ? -12.137 -10.308 2.929 1.00 95.19 134 ASN A N 1
ATOM 1072 C CA . ASN A 1 134 ? -13.522 -10.571 2.539 1.00 95.19 134 ASN A CA 1
ATOM 1073 C C . ASN A 1 134 ? -14.417 -10.700 3.791 1.00 95.19 134 ASN A C 1
ATOM 1075 O O . ASN A 1 134 ? -14.229 -11.627 4.578 1.00 95.19 134 ASN A O 1
ATOM 1079 N N . PRO A 1 135 ? -15.416 -9.819 3.981 1.00 95.25 135 PRO A N 1
ATOM 1080 C CA . PRO A 1 135 ? -16.285 -9.846 5.160 1.00 95.25 135 PRO A CA 1
ATOM 1081 C C . PRO A 1 135 ? -17.197 -11.077 5.247 1.00 95.25 135 PRO A C 1
ATOM 1083 O O . PRO A 1 135 ? -17.621 -11.426 6.351 1.00 95.25 135 PRO A O 1
ATOM 1086 N N . ASP A 1 136 ? -17.449 -11.747 4.122 1.00 94.75 136 ASP A N 1
ATOM 1087 C CA . ASP A 1 136 ? -18.353 -12.895 4.005 1.00 94.75 136 ASP A CA 1
ATOM 1088 C C . ASP A 1 136 ? -17.601 -14.236 3.994 1.00 94.75 136 ASP A C 1
ATOM 1090 O O . ASP A 1 136 ? -18.219 -15.297 3.945 1.00 94.75 136 ASP A O 1
ATOM 1094 N N . ARG A 1 137 ? -16.263 -14.214 4.051 1.00 90.81 137 ARG A N 1
ATOM 1095 C CA . ARG A 1 137 ? -15.434 -15.423 4.101 1.00 90.81 137 ARG A CA 1
ATOM 1096 C C . ARG A 1 137 ? -14.807 -15.569 5.484 1.00 90.81 137 ARG A C 1
ATOM 1098 O O . ARG A 1 137 ? -14.285 -14.609 6.053 1.00 90.81 137 ARG A O 1
ATOM 1105 N N . ALA A 1 138 ? -14.859 -16.780 6.032 1.00 82.31 138 ALA A N 1
ATOM 1106 C CA . ALA A 1 138 ? -14.093 -17.111 7.225 1.00 82.31 138 ALA A CA 1
ATOM 1107 C C . ALA A 1 138 ? -12.593 -17.063 6.899 1.00 82.31 138 ALA A C 1
ATOM 1109 O O . ALA A 1 138 ? -12.168 -17.485 5.822 1.00 82.31 138 ALA A O 1
ATOM 1110 N N . MET A 1 139 ? -11.805 -16.541 7.832 1.00 84.94 139 MET A N 1
ATOM 1111 C CA . MET A 1 139 ? -10.348 -16.567 7.777 1.00 84.94 139 MET A CA 1
ATOM 1112 C C . MET A 1 139 ? -9.862 -17.537 8.853 1.00 84.94 139 MET A C 1
ATOM 1114 O O . MET A 1 139 ? -10.480 -17.627 9.917 1.00 84.94 139 MET A O 1
ATOM 1118 N N . ALA A 1 140 ? -8.766 -18.247 8.586 1.00 82.00 140 ALA A N 1
ATOM 1119 C CA . ALA A 1 140 ? -8.065 -18.979 9.633 1.00 82.00 140 ALA A CA 1
ATOM 1120 C C . ALA A 1 140 ? -7.709 -18.024 10.784 1.00 82.00 140 ALA A C 1
ATOM 1122 O O . ALA A 1 140 ? -7.413 -16.849 10.556 1.00 82.00 140 ALA A O 1
ATOM 1123 N N . SER A 1 141 ? -7.742 -18.515 12.023 1.00 85.88 141 SER A N 1
ATOM 1124 C CA . SER A 1 141 ? -7.301 -17.703 13.154 1.00 85.88 141 SER A CA 1
ATOM 1125 C C . SER A 1 141 ? -5.796 -17.472 13.043 1.00 85.88 141 SER A C 1
ATOM 1127 O O . SER A 1 141 ? -5.021 -18.421 13.113 1.00 85.88 141 SER A O 1
ATOM 1129 N N . LEU A 1 142 ? -5.393 -16.215 12.863 1.00 91.00 142 LEU A N 1
ATOM 1130 C CA . LEU A 1 142 ? -3.987 -15.815 12.831 1.00 91.00 142 LEU A CA 1
ATOM 1131 C C . LEU A 1 142 ? -3.547 -15.326 14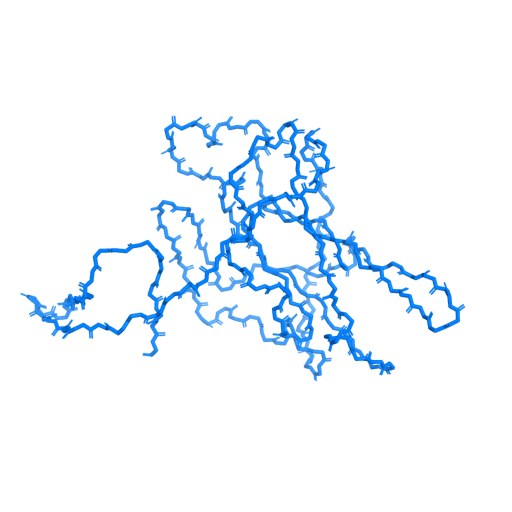.212 1.00 91.00 142 LEU A C 1
ATOM 1133 O O . LEU A 1 142 ? -4.374 -15.056 15.090 1.00 91.00 142 LEU A O 1
ATOM 1137 N N . ALA A 1 143 ? -2.236 -15.173 14.383 1.00 94.62 143 ALA A N 1
ATOM 1138 C CA . ALA A 1 143 ? -1.672 -14.565 15.575 1.00 94.62 143 ALA A CA 1
ATOM 1139 C C . ALA A 1 143 ? -2.155 -13.115 15.739 1.00 94.62 143 ALA A C 1
ATOM 1141 O O . ALA A 1 143 ? -2.408 -12.399 14.767 1.00 94.62 143 ALA A O 1
ATOM 1142 N N . HIS A 1 144 ? -2.264 -12.666 16.987 1.00 96.56 144 HIS A N 1
ATOM 1143 C CA . HIS A 1 144 ? -2.569 -11.271 17.273 1.00 96.56 144 HIS A CA 1
ATOM 1144 C C . HIS A 1 144 ? -1.391 -10.354 16.924 1.00 96.56 144 HIS A C 1
ATOM 1146 O O . HIS A 1 144 ? -0.220 -10.698 17.110 1.00 96.56 144 HIS A O 1
ATOM 1152 N N . ALA A 1 145 ? -1.714 -9.154 16.452 1.00 97.00 145 ALA A N 1
ATOM 1153 C CA . ALA A 1 145 ? -0.754 -8.108 16.160 1.00 97.00 145 ALA A CA 1
ATOM 1154 C C . ALA A 1 145 ? -0.037 -7.653 17.439 1.00 97.00 145 ALA A C 1
ATOM 1156 O O . ALA A 1 145 ? -0.641 -7.478 18.501 1.00 97.00 145 ALA A O 1
ATOM 1157 N N . LYS A 1 146 ? 1.270 -7.411 17.322 1.00 96.69 146 LYS A N 1
ATOM 1158 C CA . LYS A 1 146 ? 2.091 -6.891 18.419 1.00 96.69 146 LYS A CA 1
ATOM 1159 C C . LYS A 1 146 ? 1.988 -5.367 18.470 1.00 96.69 146 LYS A C 1
ATOM 1161 O O . LYS A 1 146 ? 2.133 -4.696 17.450 1.00 96.69 146 LYS A O 1
ATOM 1166 N N . ILE A 1 147 ? 1.795 -4.813 19.667 1.00 97.44 147 ILE A N 1
ATOM 1167 C CA . ILE A 1 147 ? 1.944 -3.370 19.887 1.00 97.44 147 ILE A CA 1
ATOM 1168 C C . ILE A 1 147 ? 3.433 -3.032 19.858 1.00 97.44 147 ILE A C 1
ATOM 1170 O O . ILE A 1 147 ? 4.230 -3.646 20.563 1.00 97.44 147 ILE A O 1
ATOM 1174 N N . VAL A 1 148 ? 3.802 -2.046 19.044 1.00 96.69 148 VAL A N 1
ATOM 1175 C CA . VAL A 1 148 ? 5.189 -1.610 18.861 1.00 96.69 148 VAL A CA 1
ATOM 1176 C C . VAL A 1 148 ? 5.324 -0.113 19.113 1.00 96.69 148 VAL A C 1
ATOM 1178 O O . VAL A 1 148 ? 4.371 0.653 18.966 1.00 96.69 148 VAL A O 1
ATOM 1181 N N . LYS A 1 149 ? 6.533 0.318 19.480 1.00 95.38 149 LYS A N 1
ATOM 1182 C CA . LYS A 1 149 ? 6.848 1.733 19.698 1.00 95.38 149 LYS A CA 1
ATOM 1183 C C . LYS A 1 149 ? 6.793 2.508 18.374 1.00 95.38 149 LYS A C 1
ATOM 1185 O O . LYS A 1 149 ? 7.313 2.044 17.360 1.00 95.38 149 LYS A O 1
ATOM 1190 N N . ALA A 1 150 ? 6.185 3.690 18.373 1.00 94.81 150 ALA A N 1
ATOM 1191 C CA . ALA A 1 150 ? 6.247 4.599 17.229 1.00 94.81 150 ALA A CA 1
ATOM 1192 C C . ALA A 1 150 ? 7.659 5.211 17.086 1.00 94.81 150 ALA A C 1
ATOM 1194 O O . ALA A 1 150 ? 8.352 5.361 18.098 1.00 94.81 150 ALA A O 1
ATOM 1195 N N . PRO A 1 151 ? 8.102 5.580 15.869 1.00 96.06 151 PRO A N 1
ATOM 1196 C CA . PRO A 1 151 ? 9.295 6.411 15.712 1.00 96.06 151 PRO A CA 1
ATOM 1197 C C . PRO A 1 151 ? 9.083 7.794 16.371 1.00 96.06 151 PRO A C 1
ATOM 1199 O O . PRO A 1 151 ? 7.941 8.163 16.657 1.00 96.06 151 PRO A O 1
ATOM 1202 N N . PRO A 1 152 ? 10.156 8.560 16.644 1.00 96.56 152 PRO A N 1
ATOM 1203 C CA . PRO A 1 152 ? 10.054 9.774 17.455 1.00 96.56 152 PRO A CA 1
ATOM 1204 C C . PRO A 1 152 ? 9.421 10.970 16.732 1.00 96.56 152 PRO A C 1
ATOM 1206 O O . PRO A 1 152 ? 9.053 11.945 17.387 1.00 96.56 152 PRO A O 1
ATOM 1209 N N . GLY A 1 153 ? 9.276 10.906 15.406 1.00 96.44 153 GLY A N 1
ATOM 1210 C CA . GLY A 1 153 ? 8.665 11.969 14.621 1.00 96.44 153 GLY A CA 1
ATOM 1211 C C . GLY A 1 153 ? 7.205 12.234 14.987 1.00 96.44 153 GLY A C 1
ATOM 1212 O O . GLY A 1 153 ? 6.476 11.372 15.484 1.00 96.44 153 GLY A O 1
ATOM 1213 N N . ARG A 1 154 ? 6.753 13.457 14.704 1.00 96.56 154 ARG A N 1
ATOM 1214 C CA . ARG A 1 154 ? 5.365 13.863 14.943 1.00 96.56 154 ARG A CA 1
ATOM 1215 C C . ARG A 1 154 ? 4.459 13.340 13.839 1.00 96.56 154 ARG A C 1
ATOM 1217 O O . ARG A 1 154 ? 4.821 13.378 12.667 1.00 96.56 154 ARG A O 1
ATOM 1224 N N . LEU A 1 155 ? 3.266 12.888 14.213 1.00 95.81 155 LEU A N 1
ATOM 1225 C CA . LEU A 1 155 ? 2.246 12.484 13.251 1.00 95.81 155 LEU A CA 1
ATOM 1226 C C . LEU A 1 155 ? 1.745 13.723 12.490 1.00 95.81 155 LEU A C 1
ATOM 1228 O O . LEU A 1 155 ? 1.189 14.633 13.104 1.00 95.81 155 LEU A O 1
ATOM 1232 N N . THR A 1 156 ? 1.932 13.752 11.171 1.00 95.06 156 THR A N 1
ATOM 1233 C CA . THR A 1 156 ? 1.682 14.929 10.323 1.00 95.06 156 THR A CA 1
ATOM 1234 C C . THR A 1 156 ? 0.846 14.544 9.109 1.00 95.06 156 THR A C 1
ATOM 1236 O O . THR A 1 156 ? 1.059 13.486 8.519 1.00 95.06 156 THR A O 1
ATOM 1239 N N . SER A 1 157 ? -0.113 15.392 8.728 1.00 93.88 157 SER A N 1
ATOM 1240 C CA . SER A 1 157 ? -0.929 15.145 7.534 1.00 93.88 157 SER A CA 1
ATOM 1241 C C . SER A 1 157 ? -0.050 15.196 6.291 1.00 93.88 157 SER A C 1
ATOM 1243 O O . SER A 1 157 ? 0.686 16.162 6.089 1.00 93.88 157 SER A O 1
ATOM 1245 N N . GLN A 1 158 ? -0.133 14.173 5.450 1.00 90.88 158 GLN A N 1
ATOM 1246 C CA . GLN A 1 158 ? 0.533 14.177 4.157 1.00 90.88 158 GLN A CA 1
ATOM 1247 C C . GLN A 1 158 ? -0.176 15.175 3.232 1.00 90.88 158 GLN A C 1
ATOM 1249 O O . GLN A 1 158 ? -1.390 15.102 3.057 1.00 90.88 158 GLN A O 1
ATOM 1254 N N . LEU A 1 159 ? 0.583 16.125 2.681 1.00 86.19 159 LEU A N 1
ATOM 1255 C CA . LEU A 1 159 ? 0.066 17.176 1.790 1.00 86.19 159 LEU A CA 1
ATOM 1256 C C . LEU A 1 159 ? 0.327 16.888 0.310 1.00 86.19 159 LEU A C 1
ATOM 1258 O O . LEU A 1 159 ? -0.265 17.525 -0.555 1.00 86.19 159 LEU A O 1
ATOM 1262 N N . MET A 1 160 ? 1.228 15.952 0.014 1.00 88.06 160 MET A N 1
ATOM 1263 C CA . MET A 1 160 ? 1.543 15.600 -1.364 1.00 88.06 160 MET A CA 1
ATOM 1264 C C . MET A 1 160 ? 0.472 14.673 -1.954 1.00 88.06 160 MET A C 1
ATOM 1266 O O . MET A 1 160 ? -0.018 13.793 -1.236 1.00 88.06 160 MET A O 1
ATOM 1270 N N . PRO A 1 161 ? 0.149 14.822 -3.250 1.00 89.44 161 PRO A N 1
ATOM 1271 C CA . PRO A 1 161 ? -0.698 13.872 -3.950 1.00 89.44 161 PRO A CA 1
ATOM 1272 C C . PRO A 1 161 ? -0.152 12.438 -3.863 1.00 89.44 161 PRO A C 1
ATOM 1274 O O . PRO A 1 161 ? 1.067 12.242 -3.772 1.00 89.44 161 PRO A O 1
ATOM 1277 N N . PRO A 1 162 ? -1.035 11.428 -3.893 1.00 91.06 162 PRO A N 1
ATOM 1278 C CA . PRO A 1 162 ? -0.624 10.037 -4.032 1.00 91.06 162 PRO A CA 1
ATOM 1279 C C . PRO A 1 162 ? 0.164 9.800 -5.325 1.00 91.06 162 PRO A C 1
ATOM 1281 O O . PRO A 1 162 ? -0.079 10.447 -6.341 1.00 91.06 162 PRO A O 1
ATOM 1284 N N . CYS A 1 163 ? 1.047 8.800 -5.321 1.00 93.69 163 CYS A N 1
ATOM 1285 C CA . CYS A 1 163 ? 1.472 8.186 -6.575 1.00 93.69 163 CYS A CA 1
ATOM 1286 C C . CYS A 1 163 ? 0.296 7.382 -7.141 1.00 93.69 163 CYS A C 1
ATOM 1288 O O . CYS A 1 163 ? -0.356 6.653 -6.397 1.00 93.69 163 CYS A O 1
ATOM 1290 N N . GLU A 1 164 ? 0.035 7.485 -8.441 1.00 95.38 164 GLU A N 1
ATOM 1291 C CA . GLU A 1 164 ? -1.067 6.796 -9.120 1.00 95.38 164 GLU A CA 1
ATOM 1292 C C . GLU A 1 164 ? -0.569 6.097 -10.389 1.00 95.38 164 GLU A C 1
ATOM 1294 O O . GLU A 1 164 ? 0.442 6.483 -10.979 1.00 95.38 164 GLU A O 1
ATOM 1299 N N . VAL A 1 165 ? -1.289 5.061 -10.828 1.00 95.75 165 VAL A N 1
ATOM 1300 C CA . VAL A 1 165 ? -1.042 4.441 -12.136 1.00 95.75 165 VAL A CA 1
ATOM 1301 C C . VAL A 1 165 ? -1.699 5.310 -13.204 1.00 95.75 165 VAL A C 1
ATOM 1303 O O . VAL A 1 165 ? -2.899 5.205 -13.440 1.00 95.75 165 VAL A O 1
ATOM 1306 N N . VAL A 1 166 ? -0.906 6.164 -13.849 1.00 96.38 166 VAL A N 1
ATOM 1307 C CA . VAL A 1 166 ? -1.403 7.152 -14.825 1.00 96.38 166 VAL A CA 1
ATOM 1308 C C . VAL A 1 166 ? -1.598 6.590 -16.235 1.00 96.38 166 VAL A C 1
ATOM 1310 O O . VAL A 1 166 ? -2.380 7.127 -17.012 1.00 96.38 166 VAL A O 1
ATOM 1313 N N . GLN A 1 167 ? -0.900 5.506 -16.582 1.00 96.69 167 GLN A N 1
ATOM 1314 C CA . GLN A 1 167 ? -0.965 4.897 -17.908 1.00 96.69 167 GLN A CA 1
ATOM 1315 C C . GLN A 1 167 ? -0.661 3.399 -17.829 1.00 96.69 167 GLN A C 1
ATOM 1317 O O . GLN A 1 167 ? 0.157 2.960 -17.021 1.00 96.69 167 GLN A O 1
ATOM 1322 N N . ARG A 1 168 ? -1.308 2.611 -18.692 1.00 96.81 168 ARG A N 1
ATOM 1323 C CA . ARG A 1 168 ? -0.954 1.211 -18.954 1.00 96.81 168 ARG A CA 1
ATOM 1324 C C . ARG A 1 168 ? -0.522 1.082 -20.404 1.00 96.81 168 ARG A C 1
ATOM 1326 O O . ARG A 1 168 ? -1.222 1.553 -21.296 1.00 96.81 168 ARG A O 1
ATOM 1333 N N . LEU A 1 169 ? 0.625 0.453 -20.620 1.00 97.12 169 LEU A N 1
ATOM 1334 C CA . LEU A 1 169 ? 1.227 0.274 -21.934 1.00 97.12 169 LEU A CA 1
ATOM 1335 C C . LEU A 1 169 ? 1.310 -1.216 -22.243 1.00 97.12 169 LEU A C 1
ATOM 1337 O O . LEU A 1 169 ? 1.840 -1.984 -21.442 1.00 97.12 169 LEU A O 1
ATOM 1341 N N . ALA A 1 170 ? 0.781 -1.618 -23.396 1.00 97.12 170 ALA A N 1
ATOM 1342 C CA . ALA A 1 170 ? 0.982 -2.965 -23.909 1.00 97.12 170 ALA A CA 1
ATOM 1343 C C . ALA A 1 170 ? 2.423 -3.119 -24.437 1.00 97.12 170 ALA A C 1
ATOM 1345 O O . ALA A 1 170 ? 3.001 -2.135 -24.918 1.00 97.12 170 ALA A O 1
ATOM 1346 N N . PRO A 1 171 ? 3.015 -4.324 -24.359 1.00 97.31 171 PRO A N 1
ATOM 1347 C CA . PRO A 1 171 ? 4.293 -4.582 -25.007 1.00 97.31 171 PRO A CA 1
ATOM 1348 C C . PRO A 1 171 ? 4.157 -4.464 -26.531 1.00 97.31 171 PRO A C 1
ATOM 1350 O O . PRO A 1 171 ? 3.123 -4.807 -27.099 1.00 97.31 171 PRO A O 1
ATOM 1353 N N . VAL A 1 172 ? 5.211 -3.989 -27.197 1.00 98.12 172 VAL A N 1
ATOM 1354 C CA . VAL A 1 172 ? 5.260 -3.872 -28.665 1.00 98.12 172 VAL A CA 1
ATOM 1355 C C . VAL A 1 172 ? 5.785 -5.141 -29.332 1.00 98.12 172 VAL A C 1
ATOM 1357 O O . VAL A 1 172 ? 5.445 -5.414 -30.478 1.00 98.12 172 VAL A O 1
ATOM 1360 N N . SER A 1 173 ? 6.620 -5.915 -28.635 1.00 98.06 173 SER A N 1
ATOM 1361 C CA . SER A 1 173 ? 7.128 -7.201 -29.116 1.00 98.06 173 SER A CA 1
ATOM 1362 C C . SER A 1 173 ? 7.671 -8.053 -27.968 1.00 98.06 173 SER A C 1
ATOM 1364 O O . SER A 1 173 ? 8.054 -7.529 -26.918 1.00 98.06 173 SER A O 1
ATOM 1366 N N . ILE A 1 174 ? 7.736 -9.366 -28.192 1.00 97.94 174 ILE A N 1
ATOM 1367 C CA . ILE A 1 174 ? 8.395 -10.346 -27.320 1.00 97.94 174 ILE A CA 1
ATOM 1368 C C . ILE A 1 174 ? 9.363 -11.141 -28.196 1.00 97.94 174 ILE A C 1
ATOM 1370 O O . ILE A 1 174 ? 8.973 -11.610 -29.264 1.00 97.94 174 ILE A O 1
ATOM 1374 N N . THR A 1 175 ? 10.620 -11.260 -27.776 1.00 98.38 175 THR A N 1
ATOM 1375 C CA . THR A 1 175 ? 11.652 -12.030 -28.486 1.00 98.38 175 THR A CA 1
ATOM 1376 C C . THR A 1 175 ? 12.284 -13.067 -27.566 1.00 98.38 175 THR A C 1
ATOM 1378 O O . THR A 1 175 ? 12.259 -12.908 -26.349 1.00 98.38 175 THR A O 1
ATOM 1381 N N . GLU A 1 176 ? 12.870 -14.115 -28.147 1.00 98.44 176 GLU A N 1
ATOM 1382 C CA . GLU A 1 176 ? 13.591 -15.173 -27.430 1.00 98.44 176 GLU A CA 1
ATOM 1383 C C . GLU A 1 176 ? 15.057 -15.208 -27.906 1.00 98.44 176 GLU A C 1
ATOM 1385 O O . GLU A 1 176 ? 15.400 -15.966 -28.811 1.00 98.44 176 GLU A O 1
ATOM 1390 N N . PRO A 1 177 ? 15.938 -14.326 -27.394 1.00 98.12 177 PRO A N 1
ATOM 1391 C CA . PRO A 1 177 ? 17.343 -14.290 -27.815 1.00 98.12 177 PRO A CA 1
ATOM 1392 C C . PRO A 1 177 ? 18.148 -15.542 -27.431 1.00 98.12 177 PRO A C 1
ATOM 1394 O O . PRO A 1 177 ? 19.206 -15.778 -28.010 1.00 98.12 177 PRO A O 1
ATOM 1397 N N . GLN A 1 178 ? 17.685 -16.318 -26.447 1.00 98.50 178 GLN A N 1
ATOM 1398 C CA . GLN A 1 178 ? 18.252 -17.607 -26.040 1.00 98.50 178 GLN A CA 1
ATOM 1399 C C . GLN A 1 178 ? 17.108 -18.547 -25.641 1.00 98.50 178 GLN A C 1
ATOM 1401 O O . GLN A 1 178 ? 16.090 -18.040 -25.165 1.00 98.50 178 GLN A O 1
ATOM 1406 N N . PRO A 1 179 ? 17.268 -19.881 -25.761 1.00 98.38 179 PRO A N 1
ATOM 1407 C CA . PRO A 1 179 ? 16.238 -20.832 -25.353 1.00 98.38 179 PRO A CA 1
ATOM 1408 C C . PRO A 1 179 ? 15.717 -20.546 -23.938 1.00 98.38 179 PRO A C 1
ATOM 1410 O O . PRO A 1 179 ? 16.491 -20.491 -22.983 1.00 98.38 179 PRO A O 1
ATOM 1413 N N . HIS A 1 180 ? 14.403 -20.368 -23.820 1.00 97.69 180 HIS A N 1
ATOM 1414 C CA . HIS A 1 180 ? 13.662 -20.074 -22.591 1.00 97.69 180 HIS A CA 1
ATOM 1415 C C . HIS A 1 180 ? 13.950 -18.710 -21.936 1.00 97.69 180 HIS A C 1
ATOM 1417 O O . HIS A 1 180 ? 13.520 -18.472 -20.805 1.00 97.69 180 HIS A O 1
ATOM 1423 N N . VAL A 1 181 ? 14.622 -17.789 -22.633 1.00 98.19 181 VAL A N 1
ATOM 1424 C CA . VAL A 1 181 ? 14.868 -16.416 -22.169 1.00 98.19 181 VAL A CA 1
ATOM 1425 C C . VAL A 1 181 ? 14.086 -15.444 -23.039 1.00 98.19 181 VAL A C 1
ATOM 1427 O O . VAL A 1 181 ? 14.445 -15.220 -24.190 1.00 98.19 181 VAL A O 1
ATOM 1430 N N . PHE A 1 182 ? 13.051 -14.821 -22.473 1.00 98.00 182 PHE A N 1
ATOM 1431 C CA . PHE A 1 182 ? 12.196 -13.874 -23.189 1.00 98.00 182 PHE A CA 1
ATOM 1432 C C . PHE A 1 182 ? 12.533 -12.422 -22.847 1.00 98.00 182 PHE A C 1
ATOM 1434 O O . PHE A 1 182 ? 12.651 -12.056 -21.677 1.00 98.00 182 PHE A O 1
ATOM 1441 N N . VAL A 1 183 ? 12.629 -11.573 -23.870 1.00 98.06 183 VAL A N 1
ATOM 1442 C CA . VAL A 1 183 ? 12.783 -10.120 -23.732 1.00 98.06 183 VAL A CA 1
ATOM 1443 C C . VAL A 1 183 ? 11.519 -9.436 -24.233 1.00 98.06 183 VAL A C 1
ATOM 1445 O O . VAL A 1 183 ? 11.129 -9.576 -25.392 1.00 98.06 183 VAL A O 1
ATOM 1448 N N . VAL A 1 184 ? 10.880 -8.674 -23.347 1.00 97.69 184 VAL A N 1
ATOM 1449 C CA . VAL A 1 184 ? 9.650 -7.931 -23.636 1.00 97.69 184 VAL A CA 1
ATOM 1450 C C . VAL A 1 184 ? 9.995 -6.468 -23.890 1.00 97.69 184 VAL A C 1
ATOM 1452 O O . VAL A 1 184 ? 10.539 -5.787 -23.021 1.00 97.69 184 VAL A O 1
ATOM 1455 N N . LYS A 1 185 ? 9.662 -5.967 -25.081 1.00 97.94 185 LYS A N 1
ATOM 1456 C CA . LYS A 1 185 ? 9.872 -4.566 -25.451 1.00 97.94 185 LYS A CA 1
ATOM 1457 C C . LYS A 1 185 ? 8.601 -3.764 -25.194 1.00 97.94 185 LYS A C 1
ATOM 1459 O O . LYS A 1 185 ? 7.522 -4.142 -25.641 1.00 97.94 185 LYS A O 1
ATOM 1464 N N . PHE A 1 186 ? 8.746 -2.616 -24.544 1.00 98.00 186 PHE A N 1
ATOM 1465 C CA . PHE A 1 186 ? 7.688 -1.620 -24.361 1.00 98.00 186 PHE A CA 1
ATOM 1466 C C . PHE A 1 186 ? 7.910 -0.413 -25.288 1.00 98.00 186 PHE A C 1
ATOM 1468 O O . PHE A 1 186 ? 9.028 -0.220 -25.774 1.00 98.00 186 PHE A O 1
ATOM 1475 N N . PRO A 1 187 ? 6.876 0.409 -25.558 1.00 97.62 187 PRO A N 1
ATOM 1476 C CA . PRO A 1 187 ? 6.994 1.524 -26.503 1.00 97.62 187 PRO A CA 1
ATOM 1477 C C . PRO A 1 187 ? 7.923 2.646 -26.018 1.00 97.62 187 PRO A C 1
ATOM 1479 O O . PRO A 1 187 ? 8.390 3.442 -26.826 1.00 97.62 187 PRO A O 1
ATOM 1482 N N . GLN A 1 188 ? 8.206 2.710 -24.716 1.00 97.44 188 GLN A N 1
ATOM 1483 C CA . GLN A 1 188 ? 9.054 3.734 -24.116 1.00 97.44 188 GLN A CA 1
ATOM 1484 C C . GLN A 1 188 ? 9.764 3.203 -22.871 1.00 97.44 188 GLN A C 1
ATOM 1486 O O . GLN A 1 188 ? 9.300 2.254 -22.236 1.00 97.44 188 GLN A O 1
ATOM 1491 N N . ASN A 1 189 ? 10.857 3.867 -22.495 1.00 97.38 189 ASN A N 1
ATOM 1492 C CA . ASN A 1 189 ? 11.404 3.743 -21.151 1.00 97.38 189 ASN A CA 1
ATOM 1493 C C . ASN A 1 189 ? 10.443 4.411 -20.150 1.00 97.38 189 ASN A C 1
ATOM 1495 O O . ASN A 1 189 ? 9.884 5.469 -20.443 1.00 97.38 189 ASN A O 1
ATOM 1499 N N . MET A 1 190 ? 10.215 3.793 -18.994 1.00 95.94 190 MET A N 1
ATOM 1500 C CA . MET A 1 190 ? 9.197 4.233 -18.037 1.00 95.94 190 MET A CA 1
ATOM 1501 C C . MET A 1 190 ? 9.562 3.860 -16.598 1.00 95.94 190 MET A C 1
ATOM 1503 O O . MET A 1 190 ? 10.410 3.003 -16.367 1.00 95.94 190 MET A O 1
ATOM 1507 N N . SER A 1 191 ? 8.880 4.483 -15.636 1.00 95.81 191 SER A N 1
ATOM 1508 C CA . SER A 1 191 ? 8.926 4.107 -14.220 1.00 95.81 191 SER A CA 1
ATOM 1509 C C . SER A 1 191 ? 7.611 3.442 -13.821 1.00 95.81 191 SER A C 1
ATOM 1511 O O . SER A 1 191 ? 6.538 3.932 -14.176 1.00 95.81 191 SER A O 1
ATOM 1513 N N . GLY A 1 192 ? 7.688 2.320 -13.107 1.00 95.19 192 GLY A N 1
ATOM 1514 C CA . GLY A 1 192 ? 6.527 1.536 -12.698 1.00 95.19 192 GLY A CA 1
ATOM 1515 C C . GLY A 1 192 ? 6.869 0.059 -12.538 1.00 95.19 192 GLY A C 1
ATOM 1516 O O . GLY A 1 192 ? 7.993 -0.298 -12.194 1.00 95.19 192 GLY A O 1
ATOM 1517 N N . TRP A 1 193 ? 5.889 -0.800 -12.793 1.00 95.88 193 TRP A N 1
ATOM 1518 C CA . TRP A 1 193 ? 6.032 -2.253 -12.758 1.00 95.88 193 TRP A CA 1
ATOM 1519 C C . TRP A 1 193 ? 5.176 -2.894 -13.849 1.00 95.88 193 TRP A C 1
ATOM 1521 O O . TRP A 1 193 ? 4.260 -2.276 -14.398 1.00 95.88 193 TRP A O 1
ATOM 1531 N N . VAL A 1 194 ? 5.464 -4.158 -14.144 1.00 96.00 194 VAL A N 1
ATOM 1532 C CA . VAL A 1 194 ? 4.700 -4.963 -15.100 1.00 96.00 194 VAL A CA 1
ATOM 1533 C C . VAL A 1 194 ? 3.575 -5.722 -14.399 1.00 96.00 194 VAL A C 1
ATOM 1535 O O . VAL A 1 194 ? 3.654 -6.031 -13.211 1.00 96.00 194 VAL A O 1
ATOM 1538 N N . THR A 1 195 ? 2.513 -6.031 -15.139 1.00 95.25 195 THR A N 1
ATOM 1539 C CA . THR A 1 195 ? 1.510 -7.018 -14.718 1.00 95.25 195 THR A CA 1
ATOM 1540 C C . THR A 1 195 ? 1.740 -8.286 -15.528 1.00 95.25 195 THR A C 1
ATOM 1542 O O . THR A 1 195 ? 1.803 -8.216 -16.752 1.00 95.25 195 THR A O 1
ATOM 1545 N N . LEU A 1 196 ? 1.881 -9.417 -14.840 1.00 91.81 196 LEU A N 1
ATOM 1546 C CA . LEU A 1 196 ? 1.977 -10.748 -15.436 1.00 91.81 196 LEU A CA 1
ATOM 1547 C C . LEU A 1 196 ? 0.613 -11.433 -15.291 1.00 91.81 196 LEU A C 1
ATOM 1549 O O . LEU A 1 196 ? 0.018 -11.374 -14.211 1.00 91.81 196 LEU A O 1
ATOM 1553 N N . THR A 1 197 ? 0.119 -12.032 -16.373 1.00 87.31 197 THR A N 1
ATOM 1554 C CA . THR A 1 197 ? -1.182 -12.720 -16.448 1.00 87.31 197 THR A CA 1
ATOM 1555 C C . THR A 1 197 ? -1.019 -14.116 -16.998 1.00 87.31 197 THR A C 1
ATOM 1557 O O . THR A 1 197 ? -0.255 -14.233 -17.982 1.00 87.31 197 THR A O 1
#

Foldseek 3Di:
DKKFKQAFKWKAKQNHTFDQFGRPDAADPQQAEGEMEDGDCPVSDDPPAFMAMDMDHAQHNQAACDDDPVRSVPRPSRDPMDMWDWDWDADPVRDIDIDIDDQVDFDDDAQWPHDDPPPHTDGDPVRHFPPNNHRPDDGDGHHTDDDDDRRNHDYDYDPDDHHHDPDDWDFPDWDPPDVPDIDTHTPDDDDDDDDDD

InterPro domains:
  IPR013737 Bacterial alpha-L-rhamnosidase N-terminal [PF08531] (1-166)
  IPR016007 Alpha-L-rhamnosidase [PTHR33307] (1-196)

Radius of gyration: 19.19 Å; Cα contacts (8 Å, |Δi|>4): 341; chains: 1; bounding box: 51×38×49 Å